Protein AF-0000000081629720 (afdb_homodimer)

pLDDT: mean 79.97, std 26.8, range [23.36, 98.75]

Radius of gyration: 27.92 Å; Cα contacts (8 Å, |Δi|>4): 192; chains: 2; bounding box: 128×68×68 Å

Structure (mmCIF, N/CA/C/O backbone):
data_AF-0000000081629720-model_v1
#
loop_
_entity.id
_entity.type
_entity.pdbx_description
1 polymer 'Protein S100-A12-like'
#
loop_
_atom_site.group_PDB
_atom_site.id
_atom_site.type_symbol
_atom_site.label_atom_id
_atom_site.label_alt_id
_atom_site.label_comp_id
_atom_site.label_asym_id
_atom_site.label_entity_id
_atom_site.label_seq_id
_atom_site.pdbx_PDB_ins_code
_atom_site.Cartn_x
_atom_site.Cartn_y
_atom_site.Cartn_z
_atom_site.occupancy
_atom_site.B_iso_or_equiv
_atom_site.auth_seq_id
_atom_site.auth_comp_id
_atom_site.auth_asym_id
_atom_site.auth_atom_id
_atom_site.pdbx_PDB_model_num
ATOM 1 N N . MET A 1 1 ? 17.828 1.741 14.883 1 50.16 1 MET A N 1
ATOM 2 C CA . MET A 1 1 ? 16.578 2.295 15.406 1 50.16 1 MET A CA 1
ATOM 3 C C . MET A 1 1 ? 15.422 1.327 15.188 1 50.16 1 MET A C 1
ATOM 5 O O . MET A 1 1 ? 15.469 0.478 14.297 1 50.16 1 MET A O 1
ATOM 9 N N . ALA A 1 2 ? 14.586 1.24 16.062 1 76.62 2 ALA A N 1
ATOM 10 C CA . ALA A 1 2 ? 13.547 0.208 16.078 1 76.62 2 ALA A CA 1
ATOM 11 C C . ALA A 1 2 ? 12.508 0.46 14.992 1 76.62 2 ALA A C 1
ATOM 13 O O . ALA A 1 2 ? 12.219 1.611 14.664 1 76.62 2 ALA A O 1
ATOM 14 N N . GLN A 1 3 ? 12.227 -0.434 14.195 1 89.88 3 GLN A N 1
ATOM 15 C CA . GLN A 1 3 ? 11.219 -0.382 13.148 1 89.88 3 GLN A CA 1
ATOM 16 C C . GLN A 1 3 ? 9.875 0.106 13.695 1 89.88 3 GLN A C 1
ATOM 18 O O . GLN A 1 3 ? 9.414 -0.372 14.734 1 89.88 3 GLN A O 1
ATOM 23 N N . THR A 1 4 ? 9.258 1.14 13.172 1 96.81 4 THR A N 1
ATOM 24 C CA . THR A 1 4 ? 7.949 1.648 13.57 1 96.81 4 THR A CA 1
ATOM 25 C C . THR A 1 4 ? 6.848 0.665 13.195 1 96.81 4 THR A C 1
ATOM 27 O O . THR A 1 4 ? 7.078 -0.267 12.414 1 96.81 4 THR A O 1
ATOM 30 N N . GLU A 1 5 ? 5.707 0.889 13.781 1 96.75 5 GLU A N 1
ATOM 31 C CA . GLU A 1 5 ? 4.578 0.031 13.43 1 96.75 5 GLU A CA 1
ATOM 32 C C . GLU A 1 5 ? 4.242 0.133 11.945 1 96.75 5 GLU A C 1
ATOM 34 O O . GLU A 1 5 ? 3.939 -0.874 11.305 1 96.75 5 GLU A O 1
ATOM 39 N N . MET A 1 6 ? 4.281 1.288 11.352 1 97.88 6 MET A N 1
ATOM 40 C CA . MET A 1 6 ? 3.998 1.49 9.938 1 97.88 6 MET A CA 1
ATOM 41 C C . MET A 1 6 ? 5.004 0.745 9.062 1 97.88 6 MET A C 1
ATOM 43 O O . MET A 1 6 ? 4.629 0.105 8.078 1 97.88 6 MET A O 1
ATOM 47 N N . GLU A 1 7 ? 6.227 0.815 9.414 1 97.25 7 GLU A N 1
ATOM 48 C CA . GLU A 1 7 ? 7.254 0.088 8.672 1 97.25 7 GLU A CA 1
ATOM 49 C C . GLU A 1 7 ? 7.02 -1.419 8.742 1 97.25 7 GLU A C 1
ATOM 51 O O . GLU A 1 7 ? 7.262 -2.135 7.77 1 97.25 7 GLU A O 1
ATOM 56 N N . LYS A 1 8 ? 6.52 -1.87 9.875 1 96.94 8 LYS A N 1
ATOM 57 C CA . LYS A 1 8 ? 6.176 -3.283 10 1 96.94 8 LYS A CA 1
ATOM 58 C C . LYS A 1 8 ? 4.996 -3.645 9.102 1 96.94 8 LYS A C 1
ATOM 60 O O . LYS A 1 8 ? 4.949 -4.742 8.547 1 96.94 8 LYS A O 1
ATOM 65 N N . HIS A 1 9 ? 4.027 -2.742 9.047 1 97.75 9 HIS A N 1
ATOM 66 C CA . HIS A 1 9 ? 2.908 -2.971 8.133 1 97.75 9 HIS A CA 1
ATOM 67 C C . HIS A 1 9 ? 3.387 -3.098 6.691 1 97.75 9 HIS A C 1
ATOM 69 O O . HIS A 1 9 ? 2.959 -3.998 5.969 1 97.75 9 HIS A O 1
ATOM 75 N N . CYS A 1 10 ? 4.301 -2.215 6.254 1 97.88 10 CYS A N 1
ATOM 76 C CA . CYS A 1 10 ? 4.836 -2.25 4.895 1 97.88 10 CYS A CA 1
ATOM 77 C C . CYS A 1 10 ? 5.617 -3.533 4.648 1 97.88 10 CYS A C 1
ATOM 79 O O . CYS A 1 10 ? 5.48 -4.156 3.598 1 97.88 10 CYS A O 1
ATOM 81 N N . GLU A 1 11 ? 6.371 -3.928 5.656 1 96.19 11 GLU A N 1
ATOM 82 C CA . GLU A 1 11 ? 7.109 -5.184 5.543 1 96.19 11 GLU A CA 1
ATOM 83 C C . GLU A 1 11 ? 6.16 -6.371 5.426 1 96.19 11 GLU A C 1
ATOM 85 O O . GLU A 1 11 ? 6.43 -7.316 4.68 1 96.19 11 GLU A O 1
ATOM 90 N N . GLY A 1 12 ? 5.102 -6.375 6.199 1 97.25 12 GLY A N 1
ATOM 91 C CA . GLY A 1 12 ? 4.102 -7.43 6.121 1 97.25 12 GLY A CA 1
ATOM 92 C C . GLY A 1 12 ? 3.498 -7.582 4.738 1 97.25 12 GLY A C 1
ATOM 93 O O . GLY A 1 12 ? 3.25 -8.703 4.285 1 97.25 12 GLY A O 1
ATOM 94 N N . ILE A 1 13 ? 3.252 -6.5 4.047 1 98.44 13 ILE A N 1
ATOM 95 C CA . ILE A 1 13 ? 2.699 -6.52 2.697 1 98.44 13 ILE A CA 1
ATOM 96 C C . ILE A 1 13 ? 3.711 -7.137 1.734 1 98.44 13 ILE A C 1
ATOM 98 O O . ILE A 1 13 ? 3.355 -7.98 0.906 1 98.44 13 ILE A O 1
ATOM 102 N N . ILE A 1 14 ? 5.02 -6.746 1.824 1 97.62 14 ILE A N 1
ATOM 103 C CA . ILE A 1 14 ? 6.082 -7.281 0.98 1 97.62 14 ILE A CA 1
ATOM 104 C C . ILE A 1 14 ? 6.215 -8.781 1.211 1 97.62 14 ILE A C 1
ATOM 106 O O . ILE A 1 14 ? 6.305 -9.562 0.255 1 97.62 14 ILE A O 1
ATOM 110 N N . ASN A 1 15 ? 6.16 -9.203 2.486 1 95.38 15 ASN A N 1
ATOM 111 C CA . ASN A 1 15 ? 6.234 -10.625 2.824 1 95.38 15 ASN A CA 1
ATOM 112 C C . ASN A 1 15 ? 5.043 -11.398 2.262 1 95.38 15 ASN A C 1
ATOM 114 O O . ASN A 1 15 ? 5.188 -12.539 1.833 1 95.38 15 ASN A O 1
ATOM 118 N N . GLY A 1 16 ? 3.865 -10.789 2.326 1 96.75 16 GLY A N 1
ATOM 119 C CA . GLY A 1 16 ? 2.688 -11.406 1.744 1 96.75 16 GLY A CA 1
ATOM 120 C C . GLY A 1 16 ? 2.826 -11.68 0.258 1 96.75 16 GLY A C 1
ATOM 121 O O . GLY A 1 16 ? 2.406 -12.727 -0.231 1 96.75 16 GLY A O 1
ATOM 122 N N . PHE A 1 17 ? 3.428 -10.688 -0.442 1 96.81 17 PHE A N 1
ATOM 123 C CA . PHE A 1 17 ? 3.711 -10.852 -1.863 1 96.81 17 PHE A CA 1
ATOM 124 C C . PHE A 1 17 ? 4.68 -12.008 -2.09 1 96.81 17 PHE A C 1
ATOM 126 O O . PHE A 1 17 ? 4.461 -12.844 -2.967 1 96.81 17 PHE A O 1
ATOM 133 N N . HIS A 1 18 ? 5.762 -12.109 -1.309 1 94.5 18 HIS A N 1
ATOM 134 C CA . HIS A 1 18 ? 6.824 -13.094 -1.477 1 94.5 18 HIS A CA 1
ATOM 135 C C . HIS A 1 18 ? 6.332 -14.5 -1.164 1 94.5 18 HIS A C 1
ATOM 137 O O . HIS A 1 18 ? 6.824 -15.477 -1.738 1 94.5 18 HIS A O 1
ATOM 143 N N . LYS A 1 19 ? 5.348 -14.609 -0.294 1 94.56 19 LYS A N 1
ATOM 144 C CA . LYS A 1 19 ? 4.777 -15.906 0.053 1 94.56 19 LYS A CA 1
ATOM 145 C C . LYS A 1 19 ? 4.258 -16.625 -1.188 1 94.56 19 LYS A C 1
ATOM 147 O O . LYS A 1 19 ? 4.293 -17.859 -1.255 1 94.56 19 LYS A O 1
ATOM 152 N N . PHE A 1 20 ? 3.826 -15.844 -2.178 1 94.62 20 PHE A N 1
ATOM 153 C CA . PHE A 1 20 ? 3.182 -16.453 -3.334 1 94.62 20 PHE A CA 1
ATOM 154 C C . PHE A 1 20 ? 4.016 -16.25 -4.594 1 94.62 20 PHE A C 1
ATOM 156 O O . PHE A 1 20 ? 3.814 -16.922 -5.598 1 94.62 20 PHE A O 1
ATOM 163 N N . SER A 1 21 ? 4.98 -15.352 -4.551 1 92.94 21 SER A N 1
ATOM 164 C CA . SER A 1 21 ? 5.684 -14.953 -5.77 1 92.94 21 SER A CA 1
ATOM 165 C C . SER A 1 21 ? 7.023 -15.672 -5.891 1 92.94 21 SER A C 1
ATOM 167 O O . SER A 1 21 ? 7.68 -15.594 -6.934 1 92.94 21 SER A O 1
ATOM 169 N N . ILE A 1 22 ? 7.617 -16.172 -4.863 1 79.62 22 ILE A N 1
ATOM 170 C CA . ILE A 1 22 ? 8.93 -16.797 -4.902 1 79.62 22 ILE A CA 1
ATOM 171 C C . ILE A 1 22 ? 8.789 -18.281 -5.238 1 79.62 22 ILE A C 1
ATOM 173 O O . ILE A 1 22 ? 8.703 -19.125 -4.336 1 79.62 22 ILE A O 1
ATOM 177 N N . ARG A 1 23 ? 8.227 -18.469 -6.316 1 69.06 23 ARG A N 1
ATOM 178 C CA . ARG A 1 23 ? 8.211 -19.859 -6.77 1 69.06 23 ARG A CA 1
ATOM 179 C C . ARG A 1 23 ? 9.297 -20.109 -7.809 1 69.06 23 ARG A C 1
ATOM 181 O O . ARG A 1 23 ? 9.867 -19.172 -8.359 1 69.06 23 ARG A O 1
ATOM 188 N N . VAL A 1 24 ? 9.742 -21.203 -7.918 1 61.03 24 VAL A N 1
ATOM 189 C CA . VAL A 1 24 ? 10.906 -21.75 -8.602 1 61.03 24 VAL A CA 1
ATOM 190 C C . VAL A 1 24 ? 11.031 -21.125 -9.992 1 61.03 24 VAL A C 1
ATOM 192 O O . VAL A 1 24 ? 12.117 -20.719 -10.406 1 61.03 24 VAL A O 1
ATOM 195 N N . ASP A 1 25 ? 10.07 -20.891 -10.719 1 60.78 25 ASP A N 1
ATOM 196 C CA . ASP A 1 25 ? 10.195 -20.562 -12.141 1 60.78 25 ASP A CA 1
ATOM 197 C C . ASP A 1 25 ? 10.164 -19.047 -12.352 1 60.78 25 ASP A C 1
ATOM 199 O O . ASP A 1 25 ? 10.758 -18.547 -13.305 1 60.78 25 ASP A O 1
ATOM 203 N N . HIS A 1 26 ? 9.469 -18.297 -11.602 1 67.88 26 HIS A N 1
ATOM 204 C CA . HIS A 1 26 ? 9.336 -16.859 -11.844 1 67.88 26 HIS A CA 1
ATOM 205 C C . HIS A 1 26 ? 9.359 -16.078 -10.539 1 67.88 26 HIS A C 1
ATOM 207 O O . HIS A 1 26 ? 8.312 -15.656 -10.039 1 67.88 26 HIS A O 1
ATOM 213 N N . HIS A 1 27 ? 10.656 -15.742 -10.281 1 81.44 27 HIS A N 1
ATOM 214 C CA . HIS A 1 27 ? 10.844 -15.109 -8.977 1 81.44 27 HIS A CA 1
ATOM 215 C C . HIS A 1 27 ? 10.352 -13.664 -8.992 1 81.44 27 HIS A C 1
ATOM 217 O O . HIS A 1 27 ? 10.531 -12.953 -9.984 1 81.44 27 HIS A O 1
ATOM 223 N N . ASP A 1 28 ? 9.57 -13.367 -8.188 1 91 28 ASP A N 1
ATOM 224 C CA . ASP A 1 28 ? 9.156 -12 -7.895 1 91 28 ASP A CA 1
ATOM 225 C C . ASP A 1 28 ? 8.031 -11.555 -8.82 1 91 28 ASP A C 1
ATOM 227 O O . ASP A 1 28 ? 7.957 -10.391 -9.211 1 91 28 ASP A O 1
ATOM 231 N N . MET A 1 29 ? 7.238 -12.594 -9.305 1 95 29 MET A N 1
ATOM 232 C CA . MET A 1 29 ? 6.035 -12.336 -10.094 1 95 29 MET A CA 1
ATOM 233 C C . MET A 1 29 ? 4.859 -13.156 -9.578 1 95 29 MET A C 1
ATOM 235 O O . MET A 1 29 ? 5.047 -14.234 -9.023 1 95 29 MET A O 1
ATOM 239 N N . LEU A 1 30 ? 3.643 -12.68 -9.836 1 96.88 30 LEU A N 1
ATOM 240 C CA . LEU A 1 30 ? 2.418 -13.398 -9.508 1 96.88 30 LEU A CA 1
ATOM 241 C C . LEU A 1 30 ? 1.65 -13.781 -10.766 1 96.88 30 LEU A C 1
ATOM 243 O O . LEU A 1 30 ? 1.263 -12.906 -11.547 1 96.88 30 LEU A O 1
ATOM 247 N N . SER A 1 31 ? 1.489 -15.078 -1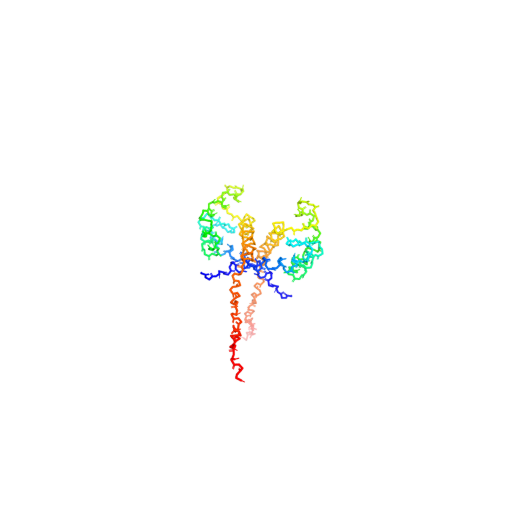0.961 1 95.81 31 SER A N 1
ATOM 248 C CA . SER A 1 31 ? 0.548 -15.523 -11.984 1 95.81 31 SER A CA 1
ATOM 249 C C . SER A 1 31 ? -0.895 -15.297 -11.539 1 95.81 31 SER A C 1
ATOM 251 O O . SER A 1 31 ? -1.146 -14.914 -10.398 1 95.81 31 SER A O 1
ATOM 253 N N . ILE A 1 32 ? -1.793 -15.609 -12.461 1 97.06 32 ILE A N 1
ATOM 254 C CA . ILE A 1 32 ? -3.203 -15.406 -12.156 1 97.06 32 ILE A CA 1
ATOM 255 C C . ILE A 1 32 ? -3.631 -16.344 -11.031 1 97.06 32 ILE A C 1
ATOM 257 O O . ILE A 1 32 ? -4.406 -15.969 -10.156 1 97.06 32 ILE A O 1
ATOM 261 N N . GLY A 1 33 ? -3.139 -17.609 -11.094 1 96.19 33 GLY A N 1
ATOM 262 C CA . GLY A 1 33 ? -3.451 -18.547 -10.023 1 96.19 33 GLY A CA 1
ATOM 263 C C . GLY A 1 33 ? -2.902 -18.125 -8.68 1 96.19 33 GLY A C 1
ATOM 264 O O . GLY A 1 33 ? -3.576 -18.266 -7.652 1 96.19 33 GLY A O 1
ATOM 265 N N . GLU A 1 34 ? -1.753 -17.609 -8.633 1 96.75 34 GLU A N 1
ATOM 266 C CA . GLU A 1 34 ? -1.117 -17.156 -7.398 1 96.75 34 GLU A CA 1
ATOM 267 C C . GLU A 1 34 ? -1.803 -15.906 -6.852 1 96.75 34 GLU A C 1
ATOM 269 O O . GLU A 1 34 ? -1.97 -15.766 -5.637 1 96.75 34 GLU A O 1
ATOM 274 N N . LEU A 1 35 ? -2.158 -15.008 -7.73 1 97.81 35 LEU A N 1
ATOM 275 C CA . LEU A 1 35 ? -2.902 -13.828 -7.305 1 97.81 35 LEU A CA 1
ATOM 276 C C . LEU A 1 35 ? -4.23 -14.227 -6.664 1 97.81 35 LEU A C 1
ATOM 278 O O . LEU A 1 35 ? -4.605 -13.688 -5.621 1 97.81 35 LEU A O 1
ATOM 282 N N . LYS A 1 36 ? -4.895 -15.164 -7.289 1 97.75 36 LYS A N 1
ATOM 283 C CA . LYS A 1 36 ? -6.152 -15.664 -6.734 1 97.75 36 LYS A CA 1
ATOM 284 C C . LYS A 1 36 ? -5.953 -16.219 -5.328 1 97.75 36 LYS A C 1
ATOM 286 O O . LYS A 1 36 ? -6.719 -15.906 -4.414 1 97.75 36 LYS A O 1
ATOM 291 N N . GLN A 1 37 ? -4.977 -17.047 -5.176 1 97.31 37 GLN A N 1
ATOM 292 C CA . GLN A 1 37 ? -4.684 -17.641 -3.871 1 97.31 37 GLN A CA 1
ATOM 293 C C . GLN A 1 37 ? -4.352 -16.547 -2.848 1 97.31 37 GLN A C 1
ATOM 295 O O . GLN A 1 37 ? -4.785 -16.625 -1.696 1 97.31 37 GLN A O 1
ATOM 300 N N . LEU A 1 38 ? -3.551 -15.617 -3.211 1 97.75 38 LEU A N 1
ATOM 301 C CA . LEU A 1 38 ? -3.201 -14.516 -2.326 1 97.75 38 LEU A CA 1
ATOM 302 C C . LEU A 1 38 ? -4.453 -13.773 -1.857 1 97.75 38 LEU A C 1
ATOM 304 O O . LEU A 1 38 ? -4.633 -13.555 -0.659 1 97.75 38 LEU A O 1
ATOM 308 N N . LEU A 1 39 ? -5.328 -13.414 -2.779 1 98.5 39 LEU A N 1
ATOM 309 C CA . LEU A 1 39 ? -6.555 -12.703 -2.432 1 98.5 39 LEU A CA 1
ATOM 310 C C . LEU A 1 39 ? -7.434 -13.555 -1.516 1 98.5 39 LEU A C 1
ATOM 312 O O . LEU A 1 39 ? -7.992 -13.047 -0.542 1 98.5 39 LEU A O 1
ATOM 316 N N . GLU A 1 40 ? -7.492 -14.844 -1.81 1 98 40 GLU A N 1
ATOM 317 C CA . GLU A 1 40 ? -8.336 -15.75 -1.035 1 98 40 GLU A CA 1
ATOM 318 C C . GLU A 1 40 ? -7.805 -15.922 0.386 1 98 40 GLU A C 1
ATOM 320 O O . GLU A 1 40 ? -8.578 -15.961 1.343 1 98 40 GLU A O 1
ATOM 325 N N . GLN A 1 41 ? -6.527 -15.977 0.454 1 98.12 41 GLN A N 1
ATOM 326 C CA . GLN A 1 41 ? -5.938 -16.312 1.745 1 98.12 41 GLN A CA 1
ATOM 327 C C . GLN A 1 41 ? -5.609 -15.055 2.543 1 98.12 41 GLN A C 1
ATOM 329 O O . GLN A 1 41 ? -5.668 -15.062 3.775 1 98.12 41 GLN A O 1
ATOM 334 N N . GLN A 1 42 ? -5.293 -13.977 1.889 1 98.19 42 GLN A N 1
ATOM 335 C CA . GLN A 1 42 ? -4.754 -12.82 2.605 1 98.19 42 GLN A CA 1
ATOM 336 C C . GLN A 1 42 ? -5.738 -11.656 2.584 1 98.19 42 GLN A C 1
ATOM 338 O O . GLN A 1 42 ? -5.723 -10.812 3.479 1 98.19 42 GLN A O 1
ATOM 343 N N . LEU A 1 43 ? -6.543 -11.539 1.589 1 98.25 43 LEU A N 1
ATOM 344 C CA . LEU A 1 43 ? -7.477 -10.422 1.461 1 98.25 43 LEU A CA 1
ATOM 345 C C . LEU A 1 43 ? -8.891 -10.93 1.184 1 98.25 43 LEU A C 1
ATOM 347 O O . LEU A 1 43 ? -9.531 -10.492 0.223 1 98.25 43 LEU A O 1
ATOM 351 N N . PRO A 1 44 ? -9.359 -11.805 2.08 1 97.75 44 PRO A N 1
ATOM 352 C CA . PRO A 1 44 ? -10.648 -12.43 1.802 1 97.75 44 PRO A CA 1
ATOM 353 C C . PRO A 1 44 ? -11.812 -11.43 1.832 1 97.75 44 PRO A C 1
ATOM 355 O O . PRO A 1 44 ? -12.789 -11.594 1.101 1 97.75 44 PRO A O 1
ATOM 358 N N . THR A 1 45 ? -11.852 -10.422 2.641 1 96.06 45 THR A N 1
ATOM 359 C CA . THR A 1 45 ? -12.922 -9.43 2.711 1 96.06 45 THR A CA 1
ATOM 360 C C . THR A 1 45 ? -13.062 -8.688 1.385 1 96.06 45 THR A C 1
ATOM 362 O O . THR A 1 45 ? -14.172 -8.492 0.896 1 96.06 45 THR A O 1
ATOM 365 N N . TYR A 1 46 ? -11.945 -8.305 0.873 1 97 46 TYR A N 1
ATOM 366 C CA . TYR A 1 46 ? -11.961 -7.633 -0.424 1 97 46 TYR A CA 1
ATOM 367 C C . TYR A 1 46 ? -12.516 -8.555 -1.504 1 97 46 TYR A C 1
ATOM 369 O O . TYR A 1 46 ? -13.297 -8.117 -2.354 1 97 46 TYR A O 1
ATOM 377 N N . LEU A 1 47 ? -12.039 -9.812 -1.501 1 97.31 47 LEU A N 1
ATOM 378 C CA . LEU A 1 47 ? -12.453 -10.781 -2.508 1 97.31 47 LEU A CA 1
ATOM 379 C C . LEU A 1 47 ? -13.945 -11.062 -2.404 1 97.31 47 LEU A C 1
ATOM 381 O O . LEU A 1 47 ? -14.625 -11.234 -3.42 1 97.31 47 LEU A O 1
ATOM 385 N N . LYS A 1 48 ? -14.43 -11.148 -1.233 1 96.25 48 LYS A N 1
ATOM 386 C CA . LYS A 1 48 ? -15.852 -11.398 -1.009 1 96.25 48 LYS A CA 1
ATOM 387 C C . LYS A 1 48 ? -16.703 -10.312 -1.646 1 96.25 48 LYS A C 1
ATOM 389 O O . LYS A 1 48 ? -17.797 -10.586 -2.16 1 96.25 48 LYS A O 1
ATOM 394 N N . LYS A 1 49 ? -16.234 -9.117 -1.602 1 95.81 49 LYS A N 1
ATOM 395 C CA . LYS A 1 49 ? -16.969 -7.969 -2.137 1 95.81 49 LYS A CA 1
ATOM 396 C C . LYS A 1 49 ? -16.688 -7.785 -3.625 1 95.81 49 LYS A C 1
ATOM 398 O O . LYS A 1 49 ? -17.422 -7.074 -4.316 1 95.81 49 LYS A O 1
ATOM 403 N N . ASN A 1 50 ? -15.617 -8.414 -4.094 1 96.38 50 ASN A N 1
ATOM 404 C CA . ASN A 1 50 ? -15.164 -8.352 -5.48 1 96.38 50 ASN A CA 1
ATOM 405 C C . ASN A 1 50 ? -14.812 -9.734 -6.023 1 96.38 50 ASN A C 1
ATOM 407 O O . ASN A 1 50 ? -13.633 -10.039 -6.219 1 96.38 50 ASN A O 1
ATOM 411 N N . LYS A 1 51 ? -15.734 -10.555 -6.336 1 96.12 51 LYS A N 1
ATOM 412 C CA . LYS A 1 51 ? -15.586 -11.984 -6.621 1 96.12 51 LYS A CA 1
ATOM 413 C C . LYS A 1 51 ? -14.664 -12.211 -7.816 1 96.12 51 LYS A C 1
ATOM 415 O O . LYS A 1 51 ? -13.914 -13.195 -7.848 1 96.12 51 LYS A O 1
ATOM 420 N N . ASP A 1 52 ? -14.703 -11.305 -8.789 1 96.69 52 ASP A N 1
ATOM 421 C CA . ASP A 1 52 ? -13.867 -11.445 -9.977 1 96.69 52 ASP A CA 1
ATOM 422 C C . ASP A 1 52 ? -12.609 -10.586 -9.867 1 96.69 52 ASP A C 1
ATOM 424 O O . ASP A 1 52 ? -11.992 -10.258 -10.883 1 96.69 52 ASP A O 1
ATOM 428 N N . ALA A 1 53 ? -12.234 -10.344 -8.656 1 97.81 53 ALA A N 1
ATOM 429 C CA . ALA A 1 53 ? -11.156 -9.391 -8.406 1 97.81 53 ALA A CA 1
ATOM 430 C C . ALA A 1 53 ? -9.867 -9.836 -9.086 1 97.81 53 ALA A C 1
ATOM 432 O O . ALA A 1 53 ? -9.164 -9.016 -9.688 1 97.81 53 ALA A O 1
ATOM 433 N N . ALA A 1 54 ? -9.438 -11.117 -9 1 98.5 54 ALA A N 1
ATOM 434 C CA . ALA A 1 54 ? -8.164 -11.578 -9.539 1 98.5 54 ALA A CA 1
ATOM 435 C C . ALA A 1 54 ? -8.078 -11.32 -11.047 1 98.5 54 ALA A C 1
ATOM 437 O O . ALA A 1 54 ? -7.078 -10.805 -11.539 1 98.5 54 ALA A O 1
ATOM 438 N N . LYS A 1 55 ? -9.094 -11.695 -11.789 1 97.88 55 LYS A N 1
ATOM 439 C CA . LYS A 1 55 ? -9.133 -11.5 -13.234 1 97.88 55 LYS A CA 1
ATOM 440 C C . LYS A 1 55 ? -9.125 -10.016 -13.586 1 97.88 55 LYS A C 1
ATOM 442 O O . LYS A 1 55 ? -8.406 -9.586 -14.484 1 97.88 55 LYS A O 1
ATOM 447 N N . VAL A 1 56 ? -9.914 -9.258 -12.922 1 98.31 56 VAL A N 1
ATOM 448 C CA . VAL A 1 56 ? -10.031 -7.824 -13.164 1 98.31 56 VAL A CA 1
ATOM 449 C C . VAL A 1 56 ? -8.688 -7.141 -12.906 1 98.31 56 VAL A C 1
ATOM 451 O O . VAL A 1 56 ? -8.219 -6.344 -13.719 1 98.31 56 VAL A O 1
ATOM 454 N N . LEU A 1 57 ? -8.109 -7.461 -11.758 1 98.56 57 LEU A N 1
ATOM 455 C CA . LEU A 1 57 ? -6.828 -6.875 -11.383 1 98.56 57 LEU A CA 1
ATOM 456 C C . LEU A 1 57 ? -5.734 -7.266 -12.367 1 98.56 57 LEU A C 1
ATOM 458 O O . LEU A 1 57 ? -4.93 -6.426 -12.773 1 98.56 57 LEU A O 1
ATOM 462 N N . MET A 1 58 ? -5.707 -8.562 -12.719 1 98.06 58 MET A N 1
ATOM 463 C CA . MET A 1 58 ? -4.73 -9.031 -13.695 1 98.06 58 MET A CA 1
ATOM 464 C C . MET A 1 58 ? -4.875 -8.266 -15.016 1 98.06 58 MET A C 1
ATOM 466 O O . MET A 1 58 ? -3.883 -7.797 -15.57 1 98.06 58 MET A O 1
ATOM 470 N N . ASP A 1 59 ? -6.07 -8.141 -15.492 1 97.94 59 ASP A N 1
ATOM 471 C CA . ASP A 1 59 ? -6.344 -7.473 -16.766 1 97.94 59 ASP A CA 1
ATOM 472 C C . ASP A 1 59 ? -5.949 -6 -16.703 1 97.94 59 ASP A C 1
ATOM 474 O O . ASP A 1 59 ? -5.414 -5.453 -17.672 1 97.94 59 ASP A O 1
ATOM 478 N N . GLU A 1 60 ? -6.148 -5.344 -15.578 1 98 60 GLU A N 1
ATOM 479 C CA . GLU A 1 60 ? -5.934 -3.904 -15.445 1 98 60 GLU A CA 1
ATOM 480 C C . GLU A 1 60 ? -4.473 -3.59 -15.141 1 98 60 GLU A C 1
ATOM 482 O O . GLU A 1 60 ? -3.955 -2.555 -15.562 1 98 60 GLU A O 1
ATOM 487 N N . LEU A 1 61 ? -3.803 -4.496 -14.406 1 98 61 LEU A N 1
ATOM 488 C CA . LEU A 1 61 ? -2.525 -4.113 -13.82 1 98 61 LEU A CA 1
ATOM 489 C C . LEU A 1 61 ? -1.364 -4.754 -14.57 1 98 61 LEU A C 1
ATOM 491 O O . LEU A 1 61 ? -0.218 -4.32 -14.438 1 98 61 LEU A O 1
ATOM 495 N N . ASP A 1 62 ? -1.652 -5.812 -15.312 1 97.88 62 ASP A N 1
ATOM 496 C CA . ASP A 1 62 ? -0.612 -6.41 -16.141 1 97.88 62 ASP A CA 1
ATOM 497 C C . ASP A 1 62 ? -0.265 -5.504 -17.328 1 97.88 62 ASP A C 1
ATOM 499 O O . ASP A 1 62 ? -0.611 -5.809 -18.469 1 97.88 62 ASP A O 1
ATOM 503 N N . LYS A 1 63 ? 0.511 -4.559 -17.094 1 96.75 63 LYS A N 1
ATOM 504 C CA . LYS A 1 63 ? 0.798 -3.521 -18.078 1 96.75 63 LYS A CA 1
ATOM 505 C C . LYS A 1 63 ? 1.695 -4.055 -19.188 1 96.75 63 LYS A C 1
ATOM 507 O O . LYS A 1 63 ? 1.587 -3.623 -20.344 1 96.75 63 LYS A O 1
ATOM 512 N N . ASP A 1 64 ? 2.678 -4.965 -18.906 1 95.38 64 ASP A N 1
ATOM 513 C CA . ASP A 1 64 ? 3.58 -5.477 -19.938 1 95.38 64 ASP A CA 1
ATOM 514 C C . ASP A 1 64 ? 2.998 -6.715 -20.609 1 95.38 64 ASP A C 1
ATOM 516 O O . ASP A 1 64 ? 3.658 -7.344 -21.438 1 95.38 64 ASP A O 1
ATOM 520 N N . LYS A 1 65 ? 1.788 -7.121 -20.234 1 95.56 65 LYS A N 1
ATOM 521 C CA . LYS A 1 65 ? 0.969 -8.141 -20.891 1 95.56 65 LYS A CA 1
ATOM 522 C C . LYS A 1 65 ? 1.672 -9.492 -20.891 1 95.56 65 LYS A C 1
ATOM 524 O O . LYS A 1 65 ? 1.631 -10.219 -21.891 1 95.56 65 LYS A O 1
ATOM 529 N N . ASN A 1 66 ? 2.428 -9.797 -19.828 1 95.19 66 ASN A N 1
ATOM 530 C CA . ASN A 1 66 ? 3.1 -11.086 -19.719 1 95.19 66 ASN A CA 1
ATOM 531 C C . ASN A 1 66 ? 2.328 -12.047 -18.812 1 95.19 66 ASN A C 1
ATOM 533 O O . ASN A 1 66 ? 2.857 -13.078 -18.391 1 95.19 66 ASN A O 1
ATOM 537 N N . LYS A 1 67 ? 1.108 -11.688 -18.422 1 95.44 67 LYS A N 1
ATOM 538 C CA . LYS A 1 67 ? 0.158 -12.5 -17.656 1 95.44 67 LYS A CA 1
ATOM 539 C C . LYS A 1 67 ? 0.658 -12.758 -16.25 1 95.44 67 LYS A C 1
ATOM 541 O O . LYS A 1 67 ? 0.237 -13.719 -15.594 1 95.44 67 LYS A O 1
ATOM 546 N N . GLN A 1 68 ? 1.541 -11.977 -15.805 1 95.81 68 GLN A N 1
ATOM 547 C CA . GLN A 1 68 ? 2.049 -11.992 -14.438 1 95.81 68 GLN A CA 1
ATOM 548 C C . GLN A 1 68 ? 2.143 -10.586 -13.859 1 95.81 68 GLN A C 1
ATOM 550 O O . GLN A 1 68 ? 2.199 -9.602 -14.609 1 95.81 68 GLN A O 1
ATOM 555 N N . LEU A 1 69 ? 2.127 -10.5 -12.547 1 97.62 69 LEU A N 1
ATOM 556 C CA . LEU A 1 69 ? 2.328 -9.219 -11.875 1 97.62 69 LEU A CA 1
ATOM 557 C C . LEU A 1 69 ? 3.672 -9.188 -11.156 1 97.62 69 LEU A C 1
ATOM 559 O O . LEU A 1 69 ? 3.936 -10.031 -10.289 1 97.62 69 LEU A O 1
ATOM 563 N N . ASP A 1 70 ? 4.598 -8.25 -11.625 1 96.06 70 ASP A N 1
ATOM 564 C CA . ASP A 1 70 ? 5.754 -7.977 -10.773 1 96.06 70 ASP A CA 1
ATOM 565 C C . ASP A 1 70 ? 5.359 -7.129 -9.57 1 96.06 70 ASP A C 1
ATOM 567 O O . ASP A 1 70 ? 4.18 -6.828 -9.375 1 96.06 70 ASP A O 1
ATOM 571 N N . PHE A 1 71 ? 6.262 -6.766 -8.703 1 96.88 71 PHE A N 1
ATOM 572 C CA . PHE A 1 71 ? 5.918 -6.09 -7.457 1 96.88 71 PHE A CA 1
ATOM 573 C C . PHE A 1 71 ? 5.328 -4.711 -7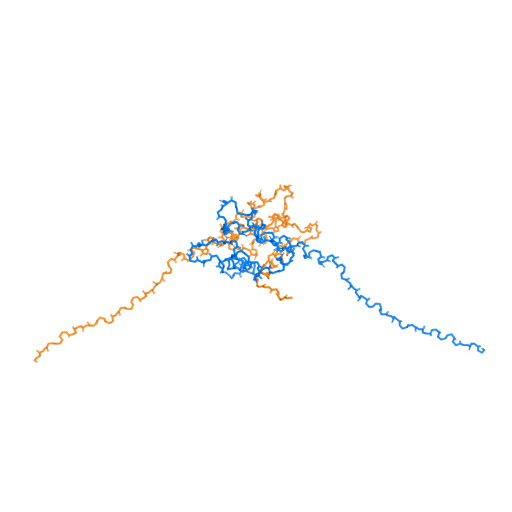.734 1 96.88 71 PHE A C 1
ATOM 575 O O . PHE A 1 71 ? 4.379 -4.293 -7.07 1 96.88 71 PHE A O 1
ATOM 582 N N . ALA A 1 72 ? 5.941 -4.016 -8.672 1 96.88 72 ALA A N 1
ATOM 583 C CA . ALA A 1 72 ? 5.438 -2.684 -8.992 1 96.88 72 ALA A CA 1
ATOM 584 C C . ALA A 1 72 ? 3.986 -2.742 -9.461 1 96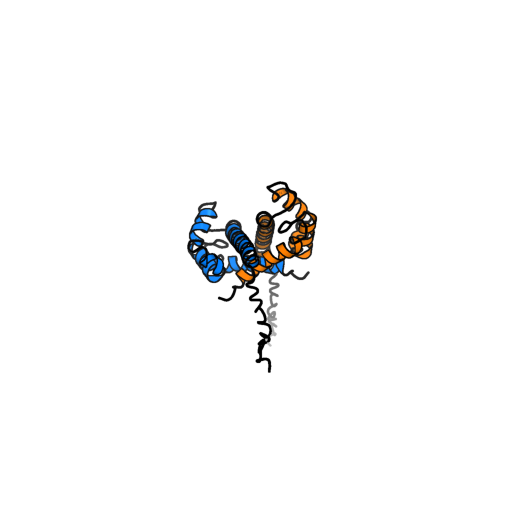.88 72 ALA A C 1
ATOM 586 O O . ALA A 1 72 ? 3.164 -1.916 -9.055 1 96.88 72 ALA A O 1
ATOM 587 N N . GLU A 1 73 ? 3.637 -3.713 -10.281 1 98.31 73 GLU A N 1
ATOM 588 C CA . GLU A 1 73 ? 2.256 -3.9 -10.711 1 98.31 73 GLU A CA 1
ATOM 589 C C . GLU A 1 73 ? 1.37 -4.355 -9.562 1 98.31 73 GLU A C 1
ATOM 591 O O . GLU A 1 73 ? 0.224 -3.918 -9.438 1 98.31 73 GLU A O 1
ATOM 596 N N . PHE A 1 74 ? 1.926 -5.234 -8.742 1 98.25 74 PHE A N 1
ATOM 597 C CA . PHE A 1 74 ? 1.207 -5.719 -7.57 1 98.25 74 PHE A CA 1
ATOM 598 C C . PHE A 1 74 ? 0.829 -4.562 -6.652 1 98.25 74 PHE A C 1
ATOM 600 O O . PHE A 1 74 ? -0.203 -4.609 -5.977 1 98.25 74 PHE A O 1
ATOM 607 N N . MET A 1 75 ? 1.576 -3.477 -6.637 1 98.56 75 MET A N 1
ATOM 608 C CA . MET A 1 75 ? 1.239 -2.326 -5.805 1 98.56 75 MET A CA 1
ATOM 609 C C . MET A 1 75 ? -0.105 -1.733 -6.211 1 98.56 75 MET A C 1
ATOM 611 O O . MET A 1 75 ? -0.813 -1.161 -5.383 1 98.56 75 MET A O 1
ATOM 615 N N . GLY A 1 76 ? -0.493 -1.946 -7.473 1 98.44 76 GLY A N 1
ATOM 616 C CA . GLY A 1 76 ? -1.833 -1.552 -7.875 1 98.44 76 GLY A CA 1
ATOM 617 C C . GLY A 1 76 ? -2.926 -2.301 -7.137 1 98.44 76 GLY A C 1
ATOM 618 O O . GLY A 1 76 ? -3.973 -1.73 -6.824 1 98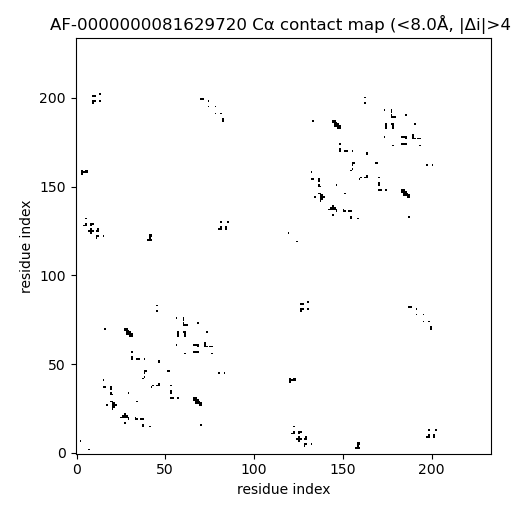.44 76 GLY A O 1
ATOM 619 N N . VAL A 1 77 ? -2.697 -3.6 -6.836 1 98.56 77 VAL A N 1
ATOM 620 C CA . VAL A 1 77 ? -3.641 -4.402 -6.062 1 98.56 77 VAL A CA 1
ATOM 621 C C . VAL A 1 77 ? -3.785 -3.824 -4.656 1 98.56 77 VAL A C 1
ATOM 623 O O . VAL A 1 77 ? -4.895 -3.529 -4.211 1 98.56 77 VAL A O 1
ATOM 626 N N . ILE A 1 78 ? -2.629 -3.574 -4.016 1 98.75 78 ILE A N 1
ATOM 627 C CA . ILE A 1 78 ? -2.602 -3.09 -2.639 1 98.75 78 ILE A CA 1
ATOM 628 C C . ILE A 1 78 ? -3.281 -1.725 -2.561 1 98.75 78 ILE A C 1
ATOM 630 O O . ILE A 1 78 ? -4.07 -1.468 -1.647 1 98.75 78 ILE A O 1
ATOM 634 N N . THR A 1 79 ? -3.031 -0.861 -3.564 1 98.31 79 THR A N 1
ATOM 635 C CA . THR A 1 79 ? -3.635 0.467 -3.605 1 98.31 79 THR A CA 1
ATOM 636 C C . THR A 1 79 ? -5.152 0.369 -3.719 1 98.31 79 THR A C 1
ATOM 638 O O . THR A 1 79 ? -5.879 1.066 -3.008 1 98.31 79 THR A O 1
ATOM 641 N N . ARG A 1 80 ? -5.645 -0.497 -4.504 1 97.44 80 ARG A N 1
ATOM 642 C CA . ARG A 1 80 ? -7.086 -0.667 -4.684 1 97.44 80 ARG A CA 1
ATOM 643 C C . ARG A 1 80 ? -7.734 -1.192 -3.406 1 97.44 80 ARG A C 1
ATOM 645 O O . ARG A 1 80 ? -8.797 -0.709 -3 1 97.44 80 ARG A O 1
ATOM 652 N N . VAL A 1 81 ? -7.09 -2.139 -2.768 1 97.75 81 VAL A N 1
ATOM 653 C CA . VAL A 1 81 ? -7.609 -2.713 -1.53 1 97.75 81 VAL A CA 1
ATOM 654 C C . VAL A 1 81 ? -7.637 -1.647 -0.437 1 97.75 81 VAL A C 1
ATOM 656 O O . VAL A 1 81 ? -8.609 -1.551 0.319 1 97.75 81 VAL A O 1
ATOM 659 N N . LEU A 1 82 ? -6.555 -0.807 -0.319 1 98.12 82 LEU A N 1
ATOM 660 C CA . LEU A 1 82 ? -6.477 0.232 0.702 1 98.12 82 LEU A CA 1
ATOM 661 C C . LEU A 1 82 ? -7.547 1.295 0.48 1 98.12 82 LEU A C 1
ATOM 663 O O . LEU A 1 82 ? -8.195 1.737 1.431 1 98.12 82 LEU A O 1
ATOM 667 N N . ILE A 1 83 ? -7.742 1.713 -0.774 1 97.38 83 ILE A N 1
ATOM 668 C CA . ILE A 1 83 ? -8.773 2.697 -1.092 1 97.38 83 ILE A CA 1
ATOM 669 C C . ILE A 1 83 ? -10.148 2.123 -0.776 1 97.38 83 ILE A C 1
ATOM 671 O O . ILE A 1 83 ? -10.984 2.791 -0.157 1 97.38 83 ILE A O 1
ATOM 675 N N . PHE A 1 84 ? -10.406 0.896 -1.159 1 94.31 84 PHE A N 1
ATOM 676 C CA . PHE A 1 84 ? -11.648 0.2 -0.839 1 94.31 84 PHE A CA 1
ATOM 677 C C . PHE A 1 84 ? -11.859 0.144 0.668 1 94.31 84 PHE A C 1
ATOM 679 O O . PHE A 1 84 ? -12.938 0.479 1.158 1 94.31 84 PHE A O 1
ATOM 686 N N . SER A 1 85 ? -10.836 -0.282 1.428 1 94.69 85 SER A N 1
ATOM 687 C CA . SER A 1 85 ? -10.938 -0.401 2.879 1 94.69 85 SER A CA 1
ATOM 688 C C . SER A 1 85 ? -11.117 0.963 3.533 1 94.69 85 SER A C 1
ATOM 690 O O . SER A 1 85 ? -11.867 1.095 4.508 1 94.69 85 SER A O 1
ATOM 692 N N . HIS A 1 86 ? -10.414 1.931 3.033 1 94.81 86 HIS A N 1
ATOM 693 C CA . HIS A 1 86 ? -10.555 3.293 3.535 1 94.81 86 HIS A CA 1
ATOM 694 C C . HIS A 1 86 ? -11.984 3.799 3.369 1 94.81 86 HIS A C 1
ATOM 696 O O . HIS A 1 86 ? -12.539 4.41 4.285 1 94.81 86 HIS A O 1
ATOM 702 N N . ASP A 1 87 ? -12.617 3.566 2.256 1 91.56 87 ASP A N 1
ATOM 703 C CA . ASP A 1 87 ? -13.984 3.996 1.973 1 91.56 87 ASP A CA 1
ATOM 704 C C . ASP A 1 87 ? -14.984 3.281 2.877 1 91.56 87 ASP A C 1
ATOM 706 O O . ASP A 1 87 ? -16 3.857 3.264 1 91.56 87 ASP A O 1
ATOM 710 N N . ASN A 1 88 ? -14.656 2.127 3.236 1 85.06 88 ASN A N 1
ATOM 711 C CA . ASN A 1 88 ? -15.586 1.331 4.031 1 85.06 88 ASN A CA 1
ATOM 712 C C . ASN A 1 88 ? -15.492 1.675 5.516 1 85.06 88 ASN A C 1
ATOM 714 O O . ASN A 1 88 ? -16.438 1.462 6.266 1 85.06 88 ASN A O 1
ATOM 718 N N . ILE A 1 89 ? -14.391 2.062 5.926 1 81 89 ILE A N 1
ATOM 719 C CA . ILE A 1 89 ? -14.258 2.523 7.305 1 81 89 ILE A CA 1
ATOM 720 C C . ILE A 1 89 ? -15.062 3.805 7.5 1 81 89 ILE A C 1
ATOM 722 O O . ILE A 1 89 ? -15.656 4.02 8.562 1 81 89 ILE A O 1
ATOM 726 N N . HIS A 1 90 ? -15.117 4.586 6.543 1 70.56 90 HIS A N 1
ATOM 727 C CA . HIS A 1 90 ? -15.906 5.809 6.602 1 70.56 90 HIS A CA 1
ATOM 728 C C . HIS A 1 90 ? -17.406 5.508 6.5 1 70.56 90 HIS A C 1
ATOM 730 O O . HIS A 1 90 ? -18.219 6.223 7.082 1 70.56 90 HIS A O 1
ATOM 736 N N . LYS A 1 91 ? -17.703 4.59 5.836 1 67.38 91 LYS A N 1
ATOM 737 C CA . LYS A 1 91 ? -19.094 4.172 5.773 1 67.38 91 LYS A CA 1
ATOM 738 C C . LYS A 1 91 ? -19.547 3.533 7.09 1 67.38 91 LYS A C 1
ATOM 740 O O . LYS A 1 91 ? -20.656 3.762 7.555 1 67.38 91 LYS A O 1
ATOM 745 N N . LYS A 1 92 ? -18.688 2.783 7.602 1 56.62 92 LYS A N 1
ATOM 746 C CA . LYS A 1 92 ? -19.031 2.184 8.891 1 56.62 92 LYS A CA 1
ATOM 747 C C . LYS A 1 92 ? -19.219 3.254 9.961 1 56.62 92 LYS A C 1
ATOM 749 O O . LYS A 1 92 ? -20 3.062 10.898 1 56.62 92 LYS A O 1
ATOM 754 N N . GLU A 1 93 ? -18.406 4.281 9.789 1 50.06 93 GLU A N 1
ATOM 755 C CA . GLU A 1 93 ? -18.531 5.371 10.75 1 50.06 93 GLU A CA 1
ATOM 756 C C . GLU A 1 93 ? -19.812 6.164 10.523 1 50.06 93 GLU A C 1
ATOM 758 O O . GLU A 1 93 ? -20.375 6.746 11.461 1 50.06 93 GLU A O 1
ATOM 763 N N . LYS A 1 94 ? -20.234 6.277 9.289 1 50.72 94 LYS A N 1
ATOM 764 C CA . LYS A 1 94 ? -21.484 6.992 9.047 1 50.72 94 LYS A CA 1
ATOM 765 C C . LYS A 1 94 ? -22.688 6.141 9.43 1 50.72 94 LYS A C 1
ATOM 767 O O . LYS A 1 94 ? -23.828 6.598 9.336 1 50.72 94 LYS A O 1
ATOM 772 N N . GLU A 1 95 ? -22.422 4.906 9.438 1 44.88 95 GLU A N 1
ATOM 773 C CA . GLU A 1 95 ? -23.594 4.16 9.883 1 44.88 95 GLU A CA 1
ATOM 774 C C . GLU A 1 95 ? -24.016 4.578 11.289 1 44.88 95 GLU A C 1
ATOM 776 O O . GLU A 1 95 ? -23.188 4.633 12.203 1 44.88 95 GLU A O 1
ATOM 781 N N . PRO A 1 96 ? -24.891 5.484 11.352 1 39.53 96 PRO A N 1
ATOM 782 C CA . PRO A 1 96 ? -25.469 5.867 12.641 1 39.53 96 PRO A CA 1
ATOM 783 C C . PRO A 1 96 ? -25.438 4.73 13.664 1 39.53 96 PRO A C 1
ATOM 785 O O . PRO A 1 96 ? -25.781 3.59 13.328 1 39.53 96 PRO A O 1
ATOM 788 N N . GLY A 1 97 ? -24.422 4.621 14.445 1 37.72 97 GLY A N 1
ATOM 789 C CA . GLY A 1 97 ? -24.641 3.785 15.609 1 37.72 97 GLY A CA 1
ATOM 790 C C . GLY A 1 97 ? -26.094 3.68 16 1 37.72 97 GLY A C 1
ATOM 791 O O . GLY A 1 97 ? -26.797 4.691 16.109 1 37.72 97 GLY A O 1
ATOM 792 N N . THR A 1 98 ? -26.766 2.76 15.555 1 38 98 THR A N 1
ATOM 793 C CA . THR A 1 98 ? -27.953 2.441 16.328 1 38 98 THR A CA 1
ATOM 794 C C . THR A 1 98 ? -27.703 2.646 17.828 1 38 98 THR A C 1
ATOM 796 O O . THR A 1 98 ? -26.891 1.946 18.422 1 38 98 THR A O 1
ATOM 799 N N . VAL A 1 99 ? -27.266 3.871 18.188 1 35.91 99 VAL A N 1
ATOM 800 C CA . VAL A 1 99 ? -27.531 4.191 19.578 1 35.91 99 VAL A CA 1
ATOM 801 C C . VAL A 1 99 ? -28.875 3.588 20 1 35.91 99 VAL A C 1
ATOM 803 O O . VAL A 1 99 ? -29.938 4.043 19.562 1 35.91 99 VAL A O 1
ATOM 806 N N . GLY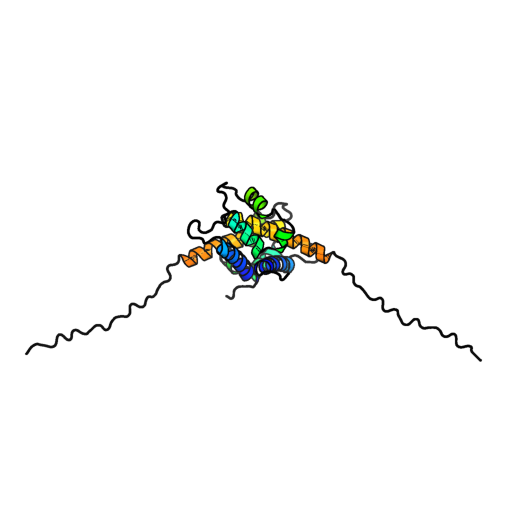 A 1 100 ? -29.062 2.311 19.891 1 32.41 100 GLY A N 1
ATOM 807 C CA . GLY A 1 100 ? -30.062 1.727 20.766 1 32.41 100 GLY A CA 1
ATOM 808 C C . GLY A 1 100 ? -30.062 2.34 22.156 1 32.41 100 GLY A C 1
ATOM 809 O O . GLY A 1 100 ? -29.25 1.968 23 1 32.41 100 GLY A O 1
ATOM 810 N N . HIS A 1 101 ? -29.859 3.668 22.172 1 31.17 101 HIS A N 1
ATOM 811 C CA . HIS A 1 101 ? -30.344 4.344 23.375 1 31.17 101 HIS A CA 1
ATOM 812 C C . HIS A 1 101 ? -31.688 3.773 23.828 1 31.17 101 HIS A C 1
ATOM 814 O O . HIS A 1 101 ? -32.656 3.859 23.094 1 31.17 101 HIS A O 1
ATOM 820 N N . SER A 1 102 ? -31.547 2.631 24.344 1 32.28 102 SER A N 1
ATOM 821 C CA . SER A 1 102 ? -32.594 2.113 25.203 1 32.28 102 SER A CA 1
ATOM 822 C C . SER A 1 102 ? -33.25 3.229 26.031 1 32.28 102 SER A C 1
ATOM 824 O O . SER A 1 102 ? -32.562 3.926 26.781 1 32.28 102 SER A O 1
ATOM 826 N N . HIS A 1 103 ? -34.062 4.02 25.359 1 31.02 103 HIS A N 1
ATOM 827 C CA . HIS A 1 103 ? -35.094 4.844 26 1 31.02 103 HIS A CA 1
ATOM 828 C C . HIS A 1 103 ? -35.562 4.207 27.297 1 31.02 103 HIS A C 1
ATOM 830 O O . HIS A 1 103 ? -36.094 3.084 27.281 1 31.02 103 HIS A O 1
ATOM 836 N N . SER A 1 104 ? -34.75 4.402 28.312 1 29.45 104 SER A N 1
ATOM 837 C CA . SER A 1 104 ? -35.188 4.098 29.656 1 29.45 104 SER A CA 1
ATOM 838 C C . SER A 1 104 ? -36.656 4.484 29.844 1 29.45 104 SER A C 1
ATOM 840 O O . SER A 1 104 ? -37.031 5.641 29.625 1 29.45 104 SER A O 1
ATOM 842 N N . HIS A 1 105 ? -37.469 3.564 29.375 1 30.73 105 HIS A N 1
ATOM 843 C CA . HIS A 1 105 ? -38.875 3.584 29.719 1 30.73 105 HIS A CA 1
ATOM 844 C C . HIS A 1 105 ? -39.094 4.039 31.156 1 30.73 105 HIS A C 1
ATOM 846 O O . HIS A 1 105 ? -38.625 3.385 32.094 1 30.73 105 HIS A O 1
ATOM 852 N N . GLY A 1 106 ? -38.75 5.332 31.391 1 26.89 106 GLY A N 1
ATOM 853 C CA . GLY A 1 106 ? -39.062 5.945 32.688 1 26.89 106 GLY A CA 1
ATOM 854 C C . GLY A 1 106 ? -40.344 5.391 33.281 1 26.89 106 GLY A C 1
ATOM 855 O O . GLY A 1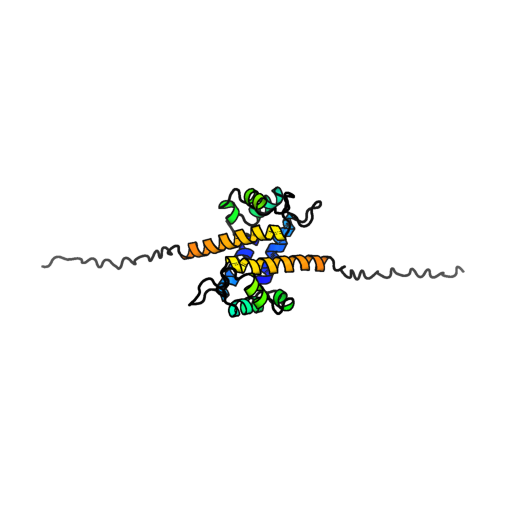 106 ? -41.25 4.961 32.562 1 26.89 106 GLY A O 1
ATOM 856 N N . PRO A 1 107 ? -40.156 5.043 34.562 1 28.95 107 PRO A N 1
ATOM 857 C CA . PRO A 1 107 ? -41.25 4.406 35.312 1 28.95 107 PRO A CA 1
ATOM 858 C C . PRO A 1 107 ? -42.594 5.086 35.062 1 28.95 107 PRO A C 1
ATOM 860 O O . PRO A 1 107 ? -42.656 6.301 34.875 1 28.95 107 PRO A O 1
ATOM 863 N N . GLY A 1 108 ? -43.312 4.535 34.031 1 25.02 108 GLY A N 1
ATOM 864 C CA . GLY A 1 108 ? -44.688 4.945 33.812 1 25.02 108 GLY A CA 1
ATOM 865 C C . GLY A 1 108 ? -45.438 5.191 35.094 1 25.02 108 GLY A C 1
ATOM 866 O O . GLY A 1 108 ? -45.656 4.266 35.875 1 25.02 108 GLY A O 1
ATOM 867 N N . GLN A 1 109 ? -44.969 6.258 35.781 1 29.55 109 GLN A N 1
ATOM 868 C CA . GLN A 1 109 ? -45.719 6.629 36.969 1 29.55 109 GLN A CA 1
ATOM 869 C C . GLN A 1 109 ? -47.219 6.477 36.719 1 29.55 109 GLN A C 1
ATOM 871 O O . GLN A 1 109 ? -47.781 7.062 35.812 1 29.55 109 GLN A O 1
ATOM 876 N N . GLY A 1 110 ? -47.562 5.156 36.875 1 23.8 110 GLY A N 1
ATOM 877 C CA . GLY A 1 110 ? -48.969 4.773 36.844 1 23.8 110 GLY A CA 1
ATOM 878 C C . GLY A 1 110 ? -49.875 5.734 37.594 1 23.8 110 GLY A C 1
ATOM 879 O O . GLY A 1 110 ? -49.656 6.016 38.781 1 23.8 110 GLY A O 1
ATOM 880 N N . HIS A 1 111 ? -50.125 6.777 36.938 1 26.88 111 HIS A N 1
ATOM 881 C CA . HIS A 1 111 ? -51.125 7.723 37.438 1 26.88 111 HIS A CA 1
ATOM 882 C C . HIS A 1 111 ? -52.375 7 37.969 1 26.88 111 HIS A C 1
ATOM 884 O O . HIS A 1 111 ? -53.094 6.387 37.188 1 26.88 111 HIS A O 1
ATOM 890 N N . ASP A 1 112 ? -52 6.055 38.969 1 24.33 112 ASP A N 1
ATOM 891 C CA . ASP A 1 112 ? -53.25 5.512 39.5 1 24.33 112 ASP A CA 1
ATOM 892 C C . ASP A 1 112 ? -54.25 6.629 39.812 1 24.33 112 ASP A C 1
ATOM 894 O O . ASP A 1 112 ? -53.938 7.551 40.594 1 24.33 112 ASP A O 1
ATOM 898 N N . HIS A 1 113 ? -54.875 7.059 38.875 1 25.22 113 HIS A N 1
ATOM 899 C CA . HIS A 1 113 ? -56.031 7.949 39.062 1 25.22 113 HIS A CA 1
ATOM 900 C C . HIS A 1 113 ? -56.969 7.414 40.125 1 25.22 113 HIS A C 1
ATOM 902 O O . HIS A 1 113 ? -57.75 6.508 39.875 1 25.22 113 HIS A O 1
ATOM 908 N N . SER A 1 114 ? -56.375 6.777 41.25 1 26.83 114 SER A N 1
ATOM 909 C CA . SER A 1 114 ? -57.438 6.371 42.156 1 26.83 114 SER A CA 1
ATOM 910 C C . SER A 1 114 ? -58.469 7.488 42.312 1 26.83 114 SER A C 1
ATOM 912 O O . SER A 1 114 ? -58.125 8.672 42.25 1 26.83 114 SER A O 1
ATOM 914 N N . HIS A 1 115 ? -59.688 7.039 42.406 1 27.72 115 HIS A N 1
ATOM 915 C CA . HIS A 1 115 ? -61.094 7.395 42.562 1 27.72 115 HIS A CA 1
ATOM 916 C C . HIS A 1 115 ? -61.312 8.25 43.812 1 27.72 115 HIS A C 1
ATOM 918 O O . HIS A 1 115 ? -60.938 7.863 44.906 1 27.72 115 HIS A O 1
ATOM 924 N N . GLY A 1 116 ? -61.375 9.516 43.75 1 24.64 116 GLY A N 1
ATOM 925 C CA . GLY A 1 116 ? -61.844 10.562 44.625 1 24.64 116 GLY A CA 1
ATOM 926 C C . GLY A 1 116 ? -63.094 10.188 45.375 1 24.64 116 GLY A C 1
ATOM 927 O O . GLY A 1 116 ? -64.125 9.852 44.781 1 24.64 116 GLY A O 1
ATOM 928 N N . HIS A 1 117 ? -63.094 9.641 46.625 1 23.36 117 HIS A N 1
ATOM 929 C CA . HIS A 1 117 ? -64.188 9.891 47.562 1 23.36 117 HIS A CA 1
ATOM 930 C C . HIS A 1 117 ? -64.438 11.383 47.719 1 23.36 117 HIS A C 1
ATOM 932 O O . HIS A 1 117 ? -63.5 12.164 47.812 1 23.36 117 HIS A O 1
ATOM 938 N N . MET B 1 1 ? -15.555 -13.539 10.242 1 50.56 1 MET B N 1
ATOM 939 C CA . MET B 1 1 ? -14.281 -14.211 9.992 1 50.56 1 MET B CA 1
ATOM 940 C C . MET B 1 1 ? -13.109 -13.359 10.453 1 50.56 1 MET B C 1
ATOM 942 O O . MET B 1 1 ? -13.227 -12.133 10.547 1 50.56 1 MET B O 1
ATOM 946 N N . ALA B 1 2 ? -12.164 -13.922 10.992 1 77.19 2 ALA B N 1
ATOM 947 C CA . ALA B 1 2 ? -11.086 -13.211 11.664 1 77.19 2 ALA B CA 1
ATOM 948 C C . ALA B 1 2 ? -10.203 -12.477 10.656 1 77.19 2 ALA B C 1
ATOM 950 O O . ALA B 1 2 ? -10.023 -12.938 9.531 1 77.19 2 ALA B O 1
ATOM 951 N N . GLN B 1 3 ? -9.961 -11.289 10.805 1 90.19 3 GLN B N 1
ATOM 952 C CA . GLN B 1 3 ? -9.094 -10.461 9.977 1 90.19 3 GLN B CA 1
ATOM 953 C C . GLN B 1 3 ? -7.727 -11.109 9.781 1 90.19 3 GLN B C 1
ATOM 955 O O . GLN B 1 3 ? -7.109 -11.57 10.75 1 90.19 3 GLN B O 1
ATOM 960 N N . THR B 1 4 ? -7.242 -11.336 8.586 1 96.81 4 THR B N 1
ATOM 961 C CA . THR B 1 4 ? -5.926 -11.891 8.289 1 96.81 4 THR B CA 1
ATOM 962 C C . THR B 1 4 ? -4.828 -10.898 8.664 1 96.81 4 THR B C 1
ATOM 964 O O . THR B 1 4 ? -5.098 -9.727 8.914 1 96.81 4 THR B O 1
ATOM 967 N N . GLU B 1 5 ? -3.637 -11.43 8.734 1 96.81 5 GLU B N 1
ATOM 968 C CA . GLU B 1 5 ? -2.512 -10.547 9.031 1 96.81 5 GLU B CA 1
ATOM 969 C C . GLU B 1 5 ? -2.365 -9.461 7.969 1 96.81 5 GLU B C 1
ATOM 971 O O . GLU B 1 5 ? -2.084 -8.305 8.289 1 96.81 5 GLU B O 1
ATOM 976 N N . MET B 1 6 ? -2.549 -9.758 6.707 1 97.94 6 MET B N 1
ATOM 977 C CA . MET B 1 6 ? -2.449 -8.789 5.621 1 97.94 6 MET B CA 1
ATOM 978 C C . MET B 1 6 ? -3.51 -7.699 5.762 1 97.94 6 MET B C 1
ATOM 980 O O . MET B 1 6 ? -3.221 -6.516 5.574 1 97.94 6 MET B O 1
ATOM 984 N N . GLU B 1 7 ? -4.684 -8.078 6.074 1 97.25 7 GLU B N 1
ATOM 985 C CA . GLU B 1 7 ? -5.75 -7.105 6.289 1 97.25 7 GLU B CA 1
ATOM 986 C C . GLU B 1 7 ? -5.422 -6.172 7.453 1 97.25 7 GLU B C 1
ATOM 988 O O . GLU B 1 7 ? -5.742 -4.984 7.41 1 97.25 7 GLU B O 1
ATOM 993 N N . LYS B 1 8 ? -4.766 -6.711 8.461 1 97 8 LYS B N 1
ATOM 994 C CA . LYS B 1 8 ? -4.324 -5.883 9.578 1 97 8 LYS B CA 1
ATOM 995 C C . LYS B 1 8 ? -3.244 -4.895 9.133 1 97 8 LYS B C 1
ATOM 997 O O . LYS B 1 8 ? -3.199 -3.762 9.617 1 97 8 LYS B O 1
ATOM 1002 N N . HIS B 1 9 ? -2.346 -5.383 8.281 1 97.75 9 HIS B N 1
ATOM 1003 C CA . HIS B 1 9 ? -1.335 -4.48 7.738 1 97.75 9 HIS B CA 1
ATOM 1004 C C . HIS B 1 9 ? -1.978 -3.326 6.977 1 97.75 9 HIS B C 1
ATOM 1006 O O . HIS B 1 9 ? -1.589 -2.17 7.152 1 97.75 9 HIS B O 1
ATOM 1012 N N . CYS B 1 10 ? -2.994 -3.604 6.145 1 97.88 10 CYS B N 1
ATOM 1013 C CA . CYS B 1 10 ? -3.686 -2.574 5.375 1 97.88 10 CYS B CA 1
ATOM 1014 C C . CYS B 1 10 ? -4.418 -1.605 6.297 1 97.88 10 CYS B C 1
ATOM 1016 O O . CYS B 1 10 ? -4.371 -0.392 6.09 1 97.88 10 CYS B O 1
ATOM 1018 N N . GLU B 1 11 ? -5.016 -2.162 7.328 1 96.31 11 GLU B N 1
ATOM 1019 C CA . GLU B 1 11 ? -5.688 -1.311 8.305 1 96.31 11 GLU B CA 1
ATOM 1020 C C . GLU B 1 11 ? -4.695 -0.401 9.023 1 96.31 11 GLU B C 1
ATOM 1022 O O . GLU B 1 11 ? -4.996 0.759 9.305 1 96.31 11 GLU B O 1
ATOM 1027 N N . GLY B 1 12 ? -3.549 -0.926 9.391 1 97.25 12 GLY B N 1
ATOM 1028 C CA . GLY B 1 12 ? -2.506 -0.133 10.023 1 97.25 12 GLY B CA 1
ATOM 1029 C C . GLY B 1 12 ? -2.072 1.058 9.188 1 97.25 12 GLY B C 1
ATOM 1030 O O . GLY B 1 12 ? -1.818 2.139 9.727 1 97.25 12 GLY B O 1
ATOM 1031 N N . ILE B 1 13 ? -1.984 0.899 7.879 1 98.44 13 ILE B N 1
ATOM 1032 C CA . ILE B 1 13 ? -1.605 1.977 6.969 1 98.44 13 ILE B CA 1
ATOM 1033 C C . ILE B 1 13 ? -2.691 3.051 6.961 1 98.44 13 ILE B C 1
ATOM 1035 O O . ILE B 1 13 ? -2.393 4.246 7.039 1 98.44 13 ILE B O 1
ATOM 1039 N N . ILE B 1 14 ? -3.992 2.656 6.895 1 97.62 14 ILE B N 1
ATOM 1040 C CA . ILE B 1 14 ? -5.121 3.582 6.898 1 97.62 14 ILE B CA 1
ATOM 1041 C C . ILE B 1 14 ? -5.137 4.367 8.211 1 97.62 14 ILE B C 1
ATOM 1043 O O . ILE B 1 14 ? -5.301 5.59 8.211 1 97.62 14 ILE B O 1
ATOM 1047 N N . ASN B 1 15 ? -4.898 3.67 9.328 1 95.38 15 ASN B N 1
ATOM 1048 C CA . ASN B 1 15 ? -4.848 4.316 10.633 1 95.38 15 ASN B CA 1
ATOM 1049 C C . ASN B 1 15 ? -3.691 5.312 10.719 1 95.38 15 ASN B C 1
ATOM 1051 O O . ASN B 1 15 ? -3.818 6.367 11.344 1 95.38 15 ASN B O 1
ATOM 1055 N N . GLY B 1 16 ? -2.557 4.934 10.156 1 96.69 16 GLY B N 1
ATOM 1056 C CA . GLY B 1 16 ? -1.422 5.84 10.117 1 96.69 16 GLY B CA 1
ATOM 1057 C C . GLY B 1 16 ? -1.724 7.141 9.391 1 96.69 16 GLY B C 1
ATOM 1058 O O . GLY B 1 16 ? -1.302 8.211 9.836 1 96.69 16 GLY B O 1
ATOM 1059 N N . PHE B 1 17 ? -2.467 7.004 8.273 1 96.81 17 PHE B N 1
ATOM 1060 C CA . PHE B 1 17 ? -2.91 8.18 7.531 1 96.81 17 PHE B CA 1
ATOM 1061 C C . PHE B 1 17 ? -3.832 9.039 8.383 1 96.81 17 PHE B C 1
ATOM 1063 O O . PHE B 1 17 ? -3.672 10.258 8.445 1 96.81 17 PHE B O 1
ATOM 1070 N N . HIS B 1 18 ? -4.785 8.453 9.086 1 94.44 18 HIS B N 1
ATOM 1071 C CA . HIS B 1 18 ? -5.809 9.148 9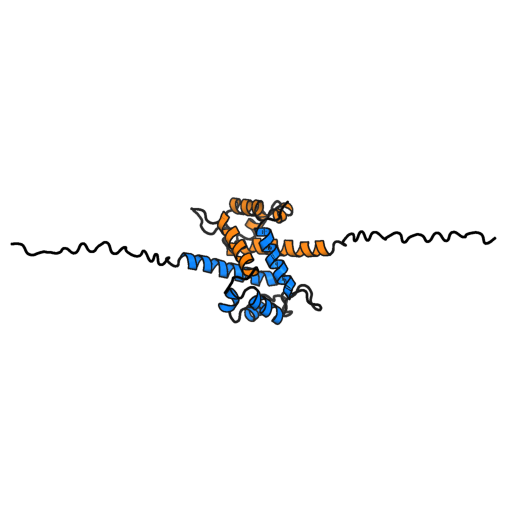.859 1 94.44 18 HIS B CA 1
ATOM 1072 C C . HIS B 1 18 ? -5.203 9.844 11.07 1 94.44 18 HIS B C 1
ATOM 1074 O O . HIS B 1 18 ? -5.695 10.891 11.508 1 94.44 18 HIS B O 1
ATOM 1080 N N . LYS B 1 19 ? -4.125 9.297 11.586 1 94.62 19 LYS B N 1
ATOM 1081 C CA . LYS B 1 19 ? -3.447 9.898 12.727 1 94.62 19 LYS B CA 1
ATOM 1082 C C . LYS B 1 19 ? -3.041 11.344 12.43 1 94.62 19 LYS B C 1
ATOM 1084 O O . LYS B 1 19 ? -3.016 12.18 13.336 1 94.62 19 LYS B O 1
ATOM 1089 N N . PHE B 1 20 ? -2.771 11.625 11.156 1 94.62 20 PHE B N 1
ATOM 1090 C CA . PHE B 1 20 ? -2.24 12.938 10.812 1 94.62 20 PHE B CA 1
ATOM 1091 C C . PHE B 1 20 ? -3.23 13.711 9.953 1 94.62 20 PHE B C 1
ATOM 1093 O O . PHE B 1 20 ? -3.1 14.93 9.789 1 94.62 20 PHE B O 1
ATOM 1100 N N . SER B 1 21 ? -4.25 13.062 9.438 1 92.94 21 SER B N 1
ATOM 1101 C CA . SER B 1 21 ? -5.125 13.695 8.461 1 92.94 21 SER B CA 1
ATOM 1102 C C . SER B 1 21 ? -6.434 14.148 9.102 1 92.94 21 SER B C 1
ATOM 1104 O O . SER B 1 21 ? -7.242 14.836 8.469 1 92.94 21 SER B O 1
ATOM 1106 N N . ILE B 1 22 ? -6.824 13.664 10.234 1 79.94 22 ILE B N 1
ATOM 1107 C CA . ILE B 1 22 ? -8.094 14.016 10.859 1 79.94 22 ILE B CA 1
ATOM 1108 C C . ILE B 1 22 ? -7.906 15.25 11.75 1 79.94 22 ILE B C 1
ATOM 1110 O O . ILE B 1 22 ? -7.461 15.133 12.891 1 79.94 22 ILE B O 1
ATOM 1114 N N . ARG B 1 23 ? -7.73 16.281 11.086 1 70.31 23 ARG B N 1
ATOM 1115 C CA . ARG B 1 23 ? -7.711 17.547 11.828 1 70.31 23 ARG B CA 1
ATOM 1116 C C . ARG B 1 23 ? -8.953 18.375 11.531 1 70.31 23 ARG B C 1
ATOM 1118 O O . ARG B 1 23 ? -9.68 18.094 10.57 1 70.31 23 ARG B O 1
ATOM 1125 N N . VAL B 1 24 ? -9.266 19.141 12.359 1 61.97 24 VAL B N 1
ATOM 1126 C CA . VAL B 1 24 ? -10.492 19.922 12.461 1 61.97 24 VAL B CA 1
ATOM 1127 C C . VAL B 1 24 ? -10.82 20.547 11.102 1 61.97 24 VAL B C 1
ATOM 1129 O O . VAL B 1 24 ? -11.969 20.484 10.648 1 61.97 24 VAL B O 1
ATOM 1132 N N . ASP B 1 25 ? -9.992 21.078 10.328 1 61 25 ASP B N 1
ATOM 1133 C CA . ASP B 1 25 ? -10.312 21.891 9.156 1 61 25 ASP B CA 1
ATOM 1134 C C . ASP B 1 25 ? -10.273 21.047 7.879 1 61 25 ASP B C 1
ATOM 1136 O O . ASP B 1 25 ? -10.984 21.344 6.914 1 61 25 ASP B O 1
ATOM 1140 N N . HIS B 1 26 ? -9.492 20.062 7.781 1 67.88 26 HIS B N 1
ATOM 1141 C CA . HIS B 1 26 ? -9.359 19.328 6.531 1 67.88 26 HIS B CA 1
ATOM 1142 C C . HIS B 1 26 ? -9.258 17.828 6.785 1 67.88 26 HIS B C 1
ATOM 1144 O O . HIS B 1 26 ? -8.164 17.266 6.754 1 67.88 26 HIS B O 1
ATOM 1150 N N . HIS B 1 27 ? -10.547 17.344 6.785 1 81.75 27 HIS B N 1
ATOM 1151 C CA . HIS B 1 27 ? -10.602 15.938 7.145 1 81.75 27 HIS B CA 1
ATOM 1152 C C . HIS B 1 27 ? -10.188 15.055 5.973 1 81.75 27 HIS B C 1
ATOM 1154 O O . HIS B 1 27 ? -10.508 15.352 4.82 1 81.75 27 HIS B O 1
ATOM 1160 N N . ASP B 1 28 ? -9.336 14.273 6.168 1 90.94 28 ASP B N 1
ATOM 1161 C CA . ASP B 1 28 ? -8.969 13.203 5.254 1 90.94 28 ASP B CA 1
ATOM 1162 C C . ASP B 1 28 ? -7.984 13.695 4.191 1 90.94 28 ASP B C 1
ATOM 1164 O O . ASP B 1 28 ? -8.031 13.25 3.045 1 90.94 28 ASP B O 1
ATOM 1168 N N . MET B 1 29 ? -7.203 14.781 4.586 1 95 29 MET B N 1
ATOM 1169 C CA . MET B 1 29 ? -6.129 15.297 3.744 1 95 29 MET B CA 1
ATOM 1170 C C . MET B 1 29 ? -4.852 15.492 4.551 1 95 29 MET B C 1
ATOM 1172 O O . MET B 1 29 ? -4.906 15.766 5.754 1 95 29 MET B O 1
ATOM 1176 N N . LEU B 1 30 ? -3.709 15.453 3.885 1 96.88 30 LEU B N 1
ATOM 1177 C CA . LEU B 1 30 ? -2.414 15.727 4.496 1 96.88 30 LEU B CA 1
ATOM 1178 C C . LEU B 1 30 ? -1.789 16.984 3.896 1 96.88 30 LEU B C 1
ATOM 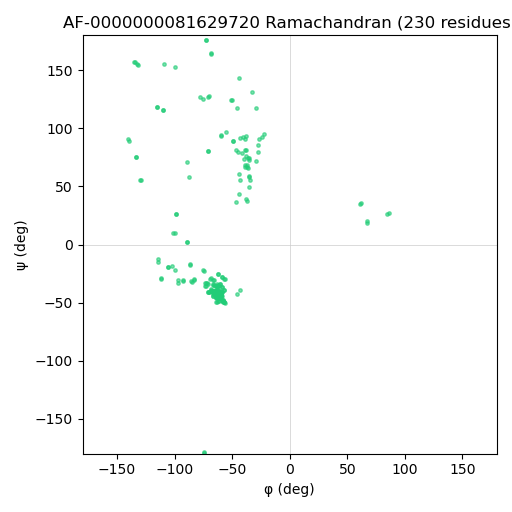1180 O O . LEU B 1 30 ? -1.554 17.047 2.688 1 96.88 30 LEU B O 1
ATOM 1184 N N . SER B 1 31 ? -1.566 17.984 4.746 1 95.88 31 SER B N 1
ATOM 1185 C CA . SER B 1 31 ? -0.733 19.094 4.32 1 95.88 31 SER B CA 1
ATOM 1186 C C . SER B 1 31 ? 0.737 18.703 4.25 1 95.88 31 SER B C 1
ATOM 1188 O O . SER B 1 31 ? 1.104 17.594 4.641 1 95.88 31 SER B O 1
ATOM 1190 N N . ILE B 1 32 ? 1.519 19.656 3.793 1 97.12 32 ILE B N 1
ATOM 1191 C CA . ILE B 1 32 ? 2.943 19.359 3.658 1 97.12 32 ILE B CA 1
ATOM 1192 C C . ILE B 1 32 ? 3.557 19.141 5.039 1 97.12 32 ILE B C 1
ATOM 1194 O O . ILE B 1 32 ? 4.414 18.266 5.207 1 97.12 32 ILE B O 1
ATOM 1198 N N . GLY B 1 33 ? 3.146 19.969 6.027 1 96.25 33 GLY B N 1
ATOM 1199 C CA . GLY B 1 33 ? 3.637 19.766 7.379 1 96.25 33 GLY B CA 1
ATOM 1200 C C . GLY B 1 33 ? 3.234 18.438 7.977 1 96.25 33 GLY B C 1
ATOM 1201 O O . GLY B 1 33 ? 4.035 17.781 8.648 1 96.25 33 GLY B O 1
ATOM 1202 N N . GLU B 1 34 ? 2.076 18 7.75 1 96.75 34 GLU B N 1
ATOM 1203 C CA . GLU B 1 34 ? 1.569 16.719 8.258 1 96.75 34 GLU B CA 1
ATOM 1204 C C . GLU B 1 34 ? 2.246 15.547 7.566 1 96.75 34 GLU B C 1
ATOM 1206 O O . GLU B 1 34 ? 2.555 14.539 8.203 1 96.75 34 GLU B O 1
ATOM 1211 N N . LEU B 1 35 ? 2.434 15.672 6.289 1 97.88 35 LEU B N 1
ATOM 1212 C CA . LEU B 1 35 ? 3.156 14.633 5.562 1 97.88 35 LEU B CA 1
ATOM 1213 C C . LEU B 1 35 ? 4.57 14.469 6.109 1 97.88 35 LEU B C 1
ATOM 1215 O O . LEU B 1 35 ? 5.039 13.352 6.312 1 97.88 35 LEU B O 1
ATOM 1219 N N . LYS B 1 36 ? 5.211 15.594 6.348 1 97.75 36 LYS B N 1
ATOM 1220 C CA . LYS B 1 36 ? 6.551 15.562 6.922 1 97.75 36 LYS B CA 1
ATOM 1221 C C . LYS B 1 36 ? 6.562 14.836 8.258 1 97.75 36 LYS B C 1
ATOM 1223 O O . LYS B 1 36 ? 7.414 13.977 8.5 1 97.75 36 LYS B O 1
ATOM 1228 N N . GLN B 1 37 ? 5.648 15.195 9.109 1 97.31 37 GLN B N 1
ATOM 1229 C CA . GLN B 1 37 ? 5.555 14.555 10.422 1 97.31 37 GLN B CA 1
ATOM 1230 C C . GLN B 1 37 ? 5.289 13.062 10.281 1 97.31 37 GLN B C 1
ATOM 1232 O O . GLN B 1 37 ? 5.863 12.258 11.016 1 97.31 37 GLN B O 1
ATOM 1237 N N . LEU B 1 38 ? 4.402 12.695 9.445 1 97.81 38 LEU B N 1
ATOM 1238 C CA . LEU B 1 38 ? 4.102 11.289 9.195 1 97.81 38 LEU B CA 1
ATOM 1239 C C . LEU B 1 38 ? 5.359 10.531 8.781 1 97.81 38 LEU B C 1
ATOM 1241 O O . LEU B 1 38 ? 5.672 9.477 9.344 1 97.81 38 LEU B O 1
ATOM 1245 N N . LEU B 1 39 ? 6.094 11.055 7.812 1 98.5 39 LEU B N 1
ATOM 1246 C CA . LEU B 1 39 ? 7.312 10.398 7.344 1 98.5 39 LEU B CA 1
ATOM 1247 C C . LEU B 1 39 ? 8.344 10.297 8.461 1 98.5 39 LEU B C 1
ATOM 1249 O O . LEU B 1 39 ? 8.984 9.258 8.625 1 98.5 39 LEU B O 1
ATOM 1253 N N . GLU B 1 40 ? 8.43 11.359 9.25 1 98 40 GLU B N 1
ATOM 1254 C CA . GLU B 1 40 ? 9.414 11.398 10.328 1 98 40 GLU B CA 1
ATOM 1255 C C . GLU B 1 40 ? 9.07 10.391 11.422 1 98 40 GLU B C 1
ATOM 1257 O O . GLU B 1 40 ? 9.961 9.734 11.961 1 98 40 GLU B O 1
ATOM 1262 N N . GLN B 1 41 ? 7.812 10.305 11.672 1 98.06 41 GLN B N 1
ATOM 1263 C CA . GLN B 1 41 ? 7.406 9.5 12.82 1 98.06 41 GLN B CA 1
ATOM 1264 C C . GLN B 1 41 ? 7.109 8.062 12.398 1 98.06 41 GLN B C 1
ATOM 1266 O O . GLN B 1 41 ? 7.32 7.125 13.18 1 98.06 41 GLN B O 1
ATOM 1271 N N . GLN B 1 42 ? 6.648 7.852 11.211 1 98.12 42 GLN B N 1
ATOM 1272 C CA . GLN B 1 42 ? 6.141 6.531 10.844 1 98.12 42 GLN B CA 1
ATOM 1273 C C . GLN B 1 42 ? 7.043 5.859 9.82 1 98.12 42 GLN B C 1
ATOM 1275 O O . GLN B 1 42 ? 7.09 4.629 9.734 1 98.12 42 GLN B O 1
ATOM 1280 N N . LEU B 1 43 ? 7.723 6.582 9 1 98.19 43 LEU B N 1
ATOM 1281 C CA . LEU B 1 43 ? 8.57 6.02 7.953 1 98.19 43 LEU B CA 1
ATOM 1282 C C . LEU B 1 43 ? 9.961 6.641 7.992 1 98.19 43 LEU B C 1
ATOM 1284 O O . LEU B 1 43 ? 10.453 7.133 6.973 1 98.19 43 LEU B O 1
ATOM 1288 N N . PRO B 1 44 ? 10.586 6.539 9.164 1 97.75 44 PRO B N 1
ATOM 1289 C CA . PRO B 1 44 ? 11.875 7.227 9.312 1 97.75 44 PRO B CA 1
ATOM 1290 C C . PRO B 1 44 ? 12.969 6.633 8.43 1 97.75 44 PRO B C 1
ATOM 1292 O O . PRO B 1 44 ? 13.852 7.355 7.969 1 97.75 44 PRO B O 1
ATOM 1295 N N . THR B 1 45 ? 13.039 5.371 8.156 1 96.06 45 THR B N 1
ATOM 1296 C CA . THR B 1 45 ? 14.047 4.738 7.312 1 96.06 45 THR B CA 1
ATOM 1297 C C . THR B 1 45 ? 13.984 5.289 5.891 1 96.06 45 THR B C 1
ATOM 1299 O O . THR B 1 45 ? 15.016 5.598 5.293 1 96.06 45 THR B O 1
ATOM 1302 N N . TYR B 1 46 ? 12.789 5.367 5.406 1 96.94 46 TYR B N 1
ATOM 1303 C CA . TYR B 1 46 ? 12.609 5.93 4.07 1 96.94 46 TYR B CA 1
ATOM 1304 C C . TYR B 1 46 ? 13.086 7.379 4.023 1 96.94 46 TYR B C 1
ATOM 1306 O O . TYR B 1 46 ? 13.734 7.797 3.062 1 96.94 46 TYR B O 1
ATOM 1314 N N . LEU B 1 47 ? 12.695 8.156 5.047 1 97.31 47 LEU B N 1
ATOM 1315 C CA . LEU B 1 47 ? 13.039 9.57 5.102 1 97.31 47 LEU B CA 1
ATOM 1316 C C . LEU B 1 47 ? 14.547 9.758 5.207 1 97.31 47 LEU B C 1
ATOM 1318 O O . LEU B 1 47 ? 15.109 10.68 4.605 1 97.31 47 LEU B O 1
ATOM 1322 N N . LYS B 1 48 ? 15.172 8.945 5.965 1 96.25 48 LYS B N 1
ATOM 1323 C CA . LYS B 1 48 ? 16.625 9.016 6.125 1 96.25 48 LYS B CA 1
ATOM 1324 C C . LYS B 1 48 ? 17.328 8.852 4.781 1 96.25 48 LYS B C 1
ATOM 1326 O O . LYS B 1 48 ? 18.359 9.484 4.543 1 96.25 48 LYS B O 1
ATOM 1331 N N . LYS B 1 49 ? 16.797 8.031 3.957 1 95.81 49 LYS B N 1
ATOM 1332 C CA . LYS B 1 49 ? 17.391 7.746 2.654 1 95.81 49 LYS B CA 1
ATOM 1333 C C . LYS B 1 49 ? 16.922 8.75 1.605 1 95.81 49 LYS B C 1
ATOM 1335 O O . LYS B 1 49 ? 17.531 8.867 0.537 1 95.81 49 LYS B O 1
ATOM 1340 N N . ASN B 1 50 ? 15.836 9.438 1.92 1 96.44 50 ASN B N 1
ATOM 1341 C CA . ASN B 1 50 ? 15.219 10.422 1.044 1 96.44 50 ASN B CA 1
ATOM 1342 C C . ASN B 1 50 ? 14.875 11.703 1.798 1 96.44 50 ASN B C 1
ATOM 1344 O O . ASN B 1 50 ? 13.703 11.992 2.043 1 96.44 50 ASN B O 1
ATOM 1348 N N . LYS B 1 51 ? 15.812 12.523 2.115 1 96.19 51 LYS B N 1
ATOM 1349 C CA . LYS B 1 51 ? 15.711 13.648 3.043 1 96.19 51 LYS B CA 1
ATOM 1350 C C . LYS B 1 51 ? 14.672 14.656 2.57 1 96.19 51 LYS B C 1
ATOM 1352 O O . LYS B 1 51 ? 13.977 15.266 3.387 1 96.19 51 LYS B O 1
ATOM 1357 N N . ASP B 1 52 ? 14.547 14.82 1.251 1 96.69 52 ASP B N 1
ATOM 1358 C CA . ASP B 1 52 ? 13.586 15.766 0.708 1 96.69 52 ASP B CA 1
ATOM 1359 C C . ASP B 1 52 ? 12.305 15.062 0.273 1 96.69 52 ASP B C 1
ATOM 1361 O O . ASP B 1 52 ? 11.547 15.586 -0.553 1 96.69 52 ASP B O 1
ATOM 1365 N N . ALA B 1 53 ? 12.062 13.961 0.897 1 97.88 53 ALA B N 1
ATOM 1366 C CA . ALA B 1 53 ? 10.969 13.102 0.453 1 97.88 53 ALA B CA 1
ATOM 1367 C C . ALA B 1 53 ? 9.633 13.828 0.522 1 97.88 53 ALA B C 1
ATOM 1369 O O . ALA B 1 53 ? 8.812 13.727 -0.397 1 97.88 53 ALA B O 1
ATOM 1370 N N . ALA B 1 54 ? 9.289 14.547 1.61 1 98.5 54 ALA B N 1
ATOM 1371 C CA . ALA B 1 54 ? 7.988 15.188 1.782 1 98.5 54 ALA B CA 1
ATOM 1372 C C . ALA B 1 54 ? 7.707 16.172 0.647 1 98.5 54 ALA B C 1
ATOM 1374 O O . ALA B 1 54 ? 6.621 16.156 0.061 1 98.5 54 ALA B O 1
ATOM 1375 N N . LYS B 1 55 ? 8.648 17.031 0.342 1 97.94 55 LYS B N 1
ATOM 1376 C CA . LYS B 1 55 ? 8.492 18.016 -0.729 1 97.94 55 LYS B CA 1
ATOM 1377 C C . LYS B 1 55 ? 8.359 17.328 -2.086 1 97.94 55 LYS B C 1
ATOM 1379 O O . LYS B 1 55 ? 7.516 17.703 -2.896 1 97.94 55 LYS B O 1
ATOM 1384 N N . VAL B 1 56 ? 9.164 16.375 -2.346 1 98.31 56 VAL B N 1
ATOM 1385 C CA . VAL B 1 56 ? 9.164 15.648 -3.613 1 98.31 56 VAL B CA 1
ATOM 1386 C C . VAL B 1 56 ? 7.828 14.938 -3.803 1 98.31 56 VAL B C 1
ATOM 1388 O O . VAL B 1 56 ? 7.215 15.023 -4.867 1 98.31 56 VAL B O 1
ATOM 1391 N N . LEU B 1 57 ? 7.418 14.234 -2.756 1 98.56 57 LEU B N 1
ATOM 1392 C CA . LEU B 1 57 ? 6.164 13.5 -2.807 1 98.56 57 LEU B CA 1
ATOM 1393 C C . LEU B 1 57 ? 4.984 14.445 -2.998 1 98.56 57 LEU B C 1
ATOM 1395 O O . LEU B 1 57 ? 4.086 14.172 -3.801 1 98.56 57 LEU B O 1
ATOM 1399 N N . MET B 1 58 ? 4.984 15.547 -2.219 1 98.12 58 MET B N 1
ATOM 1400 C CA . MET B 1 58 ? 3.922 16.531 -2.363 1 98.12 58 MET B CA 1
ATOM 1401 C C . MET B 1 58 ? 3.859 17.062 -3.793 1 98.12 58 MET B C 1
ATOM 1403 O O . MET B 1 58 ? 2.783 17.141 -4.387 1 98.12 58 MET B O 1
ATOM 1407 N N . ASP B 1 59 ? 4.98 17.422 -4.336 1 98 59 ASP B N 1
ATOM 1408 C CA . ASP B 1 59 ? 5.059 17.984 -5.684 1 98 59 ASP B CA 1
ATOM 1409 C C . ASP B 1 59 ? 4.59 16.969 -6.727 1 98 59 ASP B C 1
ATOM 1411 O O . ASP B 1 59 ? 3.922 17.328 -7.695 1 98 59 ASP B O 1
ATOM 1415 N N . GLU B 1 60 ? 4.883 15.695 -6.547 1 98.06 60 GLU B N 1
ATOM 1416 C CA . GLU B 1 60 ? 4.605 14.664 -7.539 1 98.06 60 GLU B CA 1
ATOM 1417 C C . GLU B 1 60 ? 3.178 14.141 -7.406 1 98.06 60 GLU B C 1
ATOM 1419 O O . GLU B 1 60 ? 2.551 13.773 -8.406 1 98.06 60 GLU B O 1
ATOM 1424 N N . LEU B 1 61 ? 2.66 14.133 -6.18 1 98 61 LEU B N 1
ATOM 1425 C CA . LEU B 1 61 ? 1.443 13.359 -5.945 1 98 61 LEU B CA 1
ATOM 1426 C C . LEU B 1 61 ? 0.238 14.281 -5.793 1 98 61 LEU B C 1
ATOM 1428 O O . LEU B 1 61 ? -0.907 13.836 -5.895 1 98 61 LEU B O 1
ATOM 1432 N N . ASP B 1 62 ? 0.488 15.555 -5.492 1 97.94 62 ASP B N 1
ATOM 1433 C CA . ASP B 1 62 ? -0.609 16.516 -5.434 1 97.94 62 ASP B CA 1
ATOM 1434 C C . ASP B 1 62 ? -1.149 16.812 -6.832 1 97.94 62 ASP B C 1
ATOM 1436 O O . ASP B 1 62 ? -0.931 17.906 -7.367 1 97.94 62 ASP B O 1
ATOM 1440 N N . LYS B 1 63 ? -1.938 15.969 -7.305 1 96.75 63 LYS B N 1
ATOM 1441 C CA . LYS B 1 63 ? -2.395 16.031 -8.688 1 96.75 63 LYS B CA 1
ATOM 1442 C C . LYS B 1 63 ? -3.395 17.172 -8.883 1 96.75 63 LYS B C 1
ATOM 1444 O O . LYS B 1 63 ? -3.451 17.781 -9.953 1 96.75 63 LYS B O 1
ATOM 1449 N N . ASP B 1 64 ? -4.281 17.484 -7.898 1 95.62 64 ASP B N 1
ATOM 1450 C CA . ASP B 1 64 ? -5.273 18.531 -8.055 1 95.62 64 ASP B CA 1
ATOM 1451 C C . ASP B 1 64 ? -4.719 19.891 -7.605 1 95.62 64 ASP B C 1
ATOM 1453 O O . ASP B 1 64 ? -5.441 20.891 -7.582 1 95.62 64 ASP B O 1
ATOM 1457 N N . LYS B 1 65 ? -3.469 19.938 -7.191 1 95.69 65 LYS B N 1
ATOM 1458 C CA . LYS B 1 65 ? -2.682 21.141 -6.926 1 95.69 65 LYS B CA 1
ATOM 1459 C C . LYS B 1 65 ? -3.305 21.969 -5.805 1 95.69 65 LYS B C 1
ATOM 1461 O O . LYS B 1 65 ? -3.352 23.203 -5.887 1 95.69 65 LYS B O 1
ATOM 1466 N N . ASN B 1 66 ? -3.898 21.281 -4.781 1 95.31 66 ASN B N 1
ATOM 1467 C CA . ASN B 1 66 ? -4.477 22 -3.645 1 95.31 66 ASN B CA 1
ATOM 1468 C C . ASN B 1 66 ? -3.545 21.969 -2.434 1 95.31 66 ASN B C 1
ATOM 1470 O O . ASN B 1 66 ? -3.959 22.281 -1.319 1 95.31 66 ASN B O 1
ATOM 1474 N N . LYS B 1 67 ? -2.318 21.516 -2.609 1 95.5 67 LYS B N 1
ATOM 1475 C CA . LYS B 1 67 ? -1.237 21.516 -1.629 1 95.5 67 LYS B CA 1
ATOM 1476 C C . LYS B 1 67 ? -1.54 20.562 -0.475 1 95.5 67 LYS B C 1
ATOM 1478 O O . LYS B 1 67 ? -0.981 20.703 0.615 1 95.5 67 LYS B O 1
ATOM 1483 N N . GLN B 1 68 ? -2.414 19.688 -0.692 1 95.94 68 GLN B N 1
ATOM 1484 C CA . GLN B 1 68 ? -2.742 18.625 0.25 1 95.94 68 GLN B CA 1
ATOM 1485 C C . GLN B 1 68 ? -2.842 17.281 -0.456 1 95.94 68 GLN B C 1
ATOM 1487 O O . GLN B 1 68 ? -3.051 17.219 -1.669 1 95.94 68 GLN B O 1
ATOM 1492 N N . LEU B 1 69 ? -2.656 16.219 0.318 1 97.62 69 LEU B N 1
ATOM 1493 C CA . LEU B 1 69 ? -2.844 14.867 -0.215 1 97.62 69 LEU B CA 1
ATOM 1494 C C . LEU B 1 69 ? -4.09 14.219 0.378 1 97.62 69 LEU B C 1
ATOM 1496 O O . LEU B 1 69 ? -4.199 14.078 1.599 1 97.62 69 LEU B O 1
ATOM 1500 N N . ASP B 1 70 ? -5.113 13.922 -0.526 1 96 70 ASP B N 1
ATOM 1501 C CA . ASP B 1 70 ? -6.168 13.031 -0.059 1 96 70 ASP B CA 1
ATOM 1502 C C . ASP B 1 70 ? -5.68 11.586 0.014 1 96 70 ASP B C 1
ATOM 1504 O O . ASP B 1 70 ? -4.504 11.312 -0.236 1 96 70 ASP B O 1
ATOM 1508 N N . PHE B 1 71 ? -6.5 10.633 0.386 1 96.88 71 PHE B N 1
ATOM 1509 C CA . PHE B 1 71 ? -6.047 9.266 0.618 1 96.88 71 PHE B CA 1
ATOM 1510 C C . PHE B 1 71 ? -5.57 8.625 -0.681 1 96.88 71 PHE B C 1
ATOM 1512 O O . PHE B 1 71 ? -4.57 7.906 -0.694 1 96.88 71 PHE B O 1
ATOM 1519 N N . ALA B 1 72 ? -6.332 8.875 -1.72 1 96.88 72 ALA B N 1
ATOM 1520 C CA . ALA B 1 72 ? -5.945 8.289 -3.002 1 96.88 72 ALA B CA 1
ATOM 1521 C C . ALA B 1 72 ? -4.559 8.766 -3.426 1 96.88 72 ALA B C 1
ATOM 1523 O O . ALA B 1 72 ? -3.74 7.973 -3.898 1 96.88 72 ALA B O 1
ATOM 1524 N N . GLU B 1 73 ? -4.254 10.023 -3.254 1 98.31 73 GLU B N 1
ATOM 1525 C CA . GLU B 1 73 ? -2.928 10.562 -3.551 1 98.31 73 GLU B CA 1
ATOM 1526 C C . GLU B 1 73 ? -1.885 10.023 -2.576 1 98.31 73 GLU B C 1
ATOM 1528 O O . GLU B 1 73 ? -0.759 9.711 -2.973 1 98.31 73 GLU B O 1
ATOM 1533 N N . PHE B 1 74 ? -2.285 9.93 -1.316 1 98.25 74 PHE B N 1
ATOM 1534 C CA . PHE B 1 74 ? -1.405 9.383 -0.292 1 98.25 74 PHE B CA 1
ATOM 1535 C C . PHE B 1 74 ? -0.985 7.961 -0.646 1 98.25 74 PHE B C 1
ATOM 1537 O O . PHE B 1 74 ? 0.122 7.531 -0.311 1 98.25 74 PHE B O 1
ATOM 1544 N N . MET B 1 75 ? -1.79 7.215 -1.388 1 98.56 75 MET B N 1
ATOM 1545 C CA . MET B 1 75 ? -1.417 5.859 -1.789 1 98.56 75 MET B CA 1
ATOM 1546 C C . MET B 1 75 ? -0.166 5.875 -2.662 1 98.56 75 MET B C 1
ATOM 1548 O O . MET B 1 75 ? 0.605 4.914 -2.666 1 98.56 75 MET B O 1
ATOM 1552 N N . GLY B 1 76 ? 0.072 7.008 -3.338 1 98.44 76 GLY B N 1
ATOM 1553 C CA . GLY B 1 76 ? 1.327 7.145 -4.059 1 98.44 76 GLY B CA 1
ATOM 1554 C C . GLY B 1 76 ? 2.543 7.117 -3.152 1 98.44 76 GLY B C 1
ATOM 1555 O O . GLY B 1 76 ? 3.586 6.574 -3.52 1 98.44 76 GLY B O 1
ATOM 1556 N N . VAL B 1 77 ? 2.43 7.695 -1.944 1 98.56 77 VAL B N 1
ATOM 1557 C CA . VAL B 1 77 ? 3.504 7.672 -0.958 1 98.56 77 VAL B CA 1
ATOM 1558 C C . VAL B 1 77 ? 3.783 6.234 -0.53 1 98.56 77 VAL B C 1
ATOM 1560 O O . VAL B 1 77 ? 4.922 5.766 -0.612 1 98.56 77 VAL B O 1
ATOM 1563 N N . ILE B 1 78 ? 2.693 5.512 -0.168 1 98.69 78 ILE B N 1
ATOM 1564 C CA . ILE B 1 78 ? 2.803 4.148 0.336 1 98.69 78 ILE B CA 1
ATOM 1565 C C . ILE B 1 78 ? 3.408 3.25 -0.74 1 98.69 78 ILE B C 1
ATOM 1567 O O . ILE B 1 78 ? 4.281 2.43 -0.452 1 98.69 78 ILE B O 1
ATOM 1571 N N . THR B 1 79 ? 2.992 3.451 -2.006 1 98.25 79 THR B N 1
ATOM 1572 C CA . THR B 1 79 ? 3.508 2.662 -3.117 1 98.25 79 THR B CA 1
ATOM 1573 C C . THR B 1 79 ? 5.004 2.895 -3.297 1 98.25 79 THR B C 1
ATOM 1575 O O . THR B 1 79 ? 5.77 1.942 -3.471 1 98.25 79 THR B O 1
ATOM 1578 N N . ARG B 1 80 ? 5.461 4.086 -3.191 1 97.38 80 ARG B N 1
ATOM 1579 C CA . ARG B 1 80 ? 6.875 4.41 -3.348 1 97.38 80 ARG B CA 1
ATOM 1580 C C . ARG B 1 80 ? 7.703 3.807 -2.219 1 97.38 80 ARG B C 1
ATOM 1582 O O . ARG B 1 80 ? 8.773 3.242 -2.457 1 97.38 80 ARG B O 1
ATOM 1589 N N . VAL B 1 81 ? 7.188 3.887 -1.009 1 97.69 81 VAL B N 1
ATOM 1590 C CA . VAL B 1 81 ? 7.887 3.34 0.151 1 97.69 81 VAL B CA 1
ATOM 1591 C C . VAL B 1 81 ? 7.984 1.821 0.028 1 97.69 81 VAL B C 1
ATOM 1593 O O . VAL B 1 81 ? 9.031 1.235 0.315 1 97.69 81 VAL B O 1
ATOM 1596 N N . LEU B 1 82 ? 6.875 1.134 -0.413 1 98.06 82 LEU B N 1
ATOM 1597 C CA . LEU B 1 82 ? 6.859 -0.318 -0.55 1 98.06 82 LEU B CA 1
ATOM 1598 C C . LEU B 1 82 ? 7.836 -0.773 -1.629 1 98.06 82 LEU B C 1
ATOM 1600 O O . LEU B 1 82 ? 8.57 -1.747 -1.439 1 98.06 82 LEU B O 1
ATOM 1604 N N . ILE B 1 83 ? 7.863 -0.071 -2.764 1 97.44 83 ILE B N 1
ATOM 1605 C CA . ILE B 1 83 ? 8.789 -0.403 -3.842 1 97.44 83 ILE B CA 1
ATOM 1606 C C . ILE B 1 83 ? 10.227 -0.196 -3.367 1 97.44 83 ILE B C 1
ATOM 1608 O O . ILE B 1 83 ? 11.086 -1.053 -3.584 1 97.44 83 ILE B O 1
ATOM 1612 N N . PHE B 1 84 ? 10.508 0.896 -2.705 1 94.31 84 PHE B N 1
ATOM 1613 C CA . PHE B 1 84 ? 11.812 1.172 -2.119 1 94.31 84 PHE B CA 1
ATOM 1614 C C . PHE B 1 84 ? 12.219 0.069 -1.146 1 94.31 84 PHE B C 1
ATOM 1616 O O . PHE B 1 84 ? 13.328 -0.458 -1.223 1 94.31 84 PHE B O 1
ATOM 1623 N N . SER B 1 85 ? 11.305 -0.298 -0.217 1 94.56 85 SER B N 1
ATOM 1624 C CA . SER B 1 85 ? 11.586 -1.321 0.784 1 94.56 85 SER B CA 1
ATOM 1625 C C . SER B 1 85 ? 11.773 -2.689 0.138 1 94.56 85 SER B C 1
ATOM 1627 O O . SER B 1 85 ? 12.625 -3.475 0.565 1 94.56 85 SER B O 1
ATOM 1629 N N . HIS B 1 86 ? 10.961 -2.969 -0.831 1 94.81 86 HIS B N 1
ATOM 1630 C CA . HIS B 1 86 ? 11.086 -4.223 -1.567 1 94.81 86 HIS B CA 1
ATOM 1631 C C . HIS B 1 86 ? 12.453 -4.34 -2.227 1 94.81 86 HIS B C 1
ATOM 1633 O O . HIS B 1 86 ? 13.086 -5.398 -2.176 1 94.81 86 HIS B O 1
ATOM 1639 N N . ASP B 1 87 ? 12.961 -3.312 -2.842 1 91.69 87 ASP B N 1
ATOM 1640 C CA . ASP B 1 87 ? 14.258 -3.295 -3.512 1 91.69 87 ASP B CA 1
ATOM 1641 C C . ASP B 1 87 ? 15.398 -3.465 -2.508 1 91.69 87 ASP B C 1
ATOM 1643 O O . ASP B 1 87 ? 16.422 -4.07 -2.822 1 91.69 87 ASP B O 1
ATOM 1647 N N . ASN B 1 88 ? 15.18 -3.014 -1.365 1 85.38 88 ASN B N 1
ATOM 1648 C CA . ASN B 1 88 ? 16.234 -3.057 -0.361 1 85.38 88 ASN B CA 1
ATOM 1649 C C . ASN B 1 88 ? 16.297 -4.418 0.326 1 85.38 88 ASN B C 1
ATOM 1651 O O . ASN B 1 88 ? 17.344 -4.809 0.838 1 85.38 88 ASN B O 1
ATOM 1655 N N . ILE B 1 89 ? 15.227 -5.051 0.437 1 81.25 89 ILE B N 1
ATOM 1656 C CA . ILE B 1 89 ? 15.234 -6.406 0.979 1 81.25 89 ILE B CA 1
ATOM 1657 C C . ILE B 1 89 ? 15.992 -7.336 0.037 1 81.25 89 ILE B C 1
ATOM 1659 O O . ILE B 1 89 ? 16.688 -8.242 0.485 1 81.25 89 ILE B O 1
ATOM 1663 N N . HIS B 1 90 ? 15.891 -7.121 -1.169 1 71.31 90 HIS B N 1
ATOM 1664 C CA . HIS B 1 90 ? 16.625 -7.91 -2.152 1 71.31 90 HIS B CA 1
ATOM 1665 C C . HIS B 1 90 ? 18.109 -7.559 -2.146 1 71.31 90 HIS B C 1
ATOM 1667 O O . HIS B 1 90 ? 18.953 -8.414 -2.414 1 71.31 90 HIS B O 1
ATOM 1673 N N . LYS B 1 91 ? 18.375 -6.449 -1.904 1 68.62 91 LYS B N 1
ATOM 1674 C CA . LYS B 1 91 ? 19.766 -6.059 -1.775 1 68.62 91 LYS B CA 1
ATOM 1675 C C . LYS B 1 91 ? 20.391 -6.629 -0.501 1 68.62 91 LYS B C 1
ATOM 1677 O O . LYS B 1 91 ? 21.531 -7.086 -0.51 1 68.62 91 LYS B O 1
ATOM 1682 N N . LYS B 1 92 ? 19.656 -6.594 0.508 1 57.31 92 LYS B N 1
ATOM 1683 C CA . LYS B 1 92 ? 20.156 -7.172 1.746 1 57.31 92 LYS B CA 1
ATOM 1684 C C . LYS B 1 92 ? 20.406 -8.664 1.592 1 57.31 92 LYS B C 1
ATOM 1686 O O . LYS B 1 92 ? 21.297 -9.227 2.244 1 57.31 92 LYS B O 1
ATOM 1691 N N . GLU B 1 93 ? 19.516 -9.234 0.811 1 50.5 93 GLU B N 1
ATOM 1692 C CA . GLU B 1 93 ? 19.688 -10.664 0.577 1 50.5 93 GLU B CA 1
ATOM 1693 C C . GLU B 1 93 ? 20.891 -10.938 -0.32 1 50.5 93 GLU B C 1
ATOM 1695 O O . GLU B 1 93 ? 21.516 -11.992 -0.233 1 50.5 93 GLU B O 1
ATOM 1700 N N . LYS B 1 94 ? 21.141 -10.07 -1.229 1 51.25 94 LYS B N 1
ATOM 1701 C CA . LYS B 1 94 ? 22.312 -10.281 -2.068 1 51.25 94 LYS B CA 1
ATOM 1702 C C . LYS B 1 94 ? 23.594 -9.969 -1.302 1 51.25 94 LYS B C 1
ATOM 1704 O O . LYS B 1 94 ? 24.703 -10.148 -1.828 1 51.25 94 LYS B O 1
ATOM 1709 N N . GLU B 1 95 ? 23.422 -9.195 -0.323 1 45.38 95 GLU B N 1
ATOM 1710 C CA . GLU B 1 95 ? 24.656 -9.016 0.417 1 45.38 95 GLU B CA 1
ATOM 1711 C C . GLU B 1 95 ? 25.188 -10.344 0.949 1 45.38 95 GLU B C 1
ATOM 1713 O O . GLU B 1 95 ? 24.438 -11.109 1.574 1 45.38 95 GLU B O 1
ATOM 1718 N N . PRO B 1 96 ? 26.031 -10.922 0.233 1 39.56 96 PRO B N 1
ATOM 1719 C CA . PRO B 1 96 ? 26.719 -12.133 0.682 1 39.56 96 PRO B CA 1
ATOM 1720 C C . PRO B 1 96 ? 26.844 -12.211 2.201 1 39.56 96 PRO B C 1
ATOM 1722 O O . PRO B 1 96 ? 27.203 -11.219 2.842 1 39.56 96 PRO B O 1
ATOM 1725 N N . GLY B 1 97 ? 25.891 -12.703 2.893 1 37.56 97 GLY B N 1
ATOM 1726 C CA . GLY B 1 97 ? 26.297 -13.086 4.234 1 37.56 97 GLY B CA 1
ATOM 1727 C C . GLY B 1 97 ? 27.781 -13.328 4.363 1 37.56 97 GLY B C 1
ATOM 1728 O O . GLY B 1 97 ? 28.375 -14.023 3.531 1 37.56 97 GLY B O 1
ATOM 1729 N N . THR B 1 98 ? 28.516 -12.406 4.758 1 37.88 98 THR B N 1
ATOM 1730 C CA . THR B 1 98 ? 29.781 -12.82 5.34 1 37.88 98 THR B CA 1
ATOM 1731 C C . THR B 1 98 ? 29.625 -14.125 6.121 1 37.88 98 THR B C 1
ATOM 1733 O O . THR B 1 98 ? 28.938 -14.156 7.148 1 37.88 98 THR B O 1
ATOM 1736 N N . VAL B 1 99 ? 29.016 -15.109 5.496 1 35.69 99 VAL B N 1
ATOM 1737 C CA . VAL B 1 99 ? 29.328 -16.422 6.047 1 35.69 99 VAL B CA 1
ATOM 1738 C C . VAL B 1 99 ? 30.781 -16.453 6.527 1 35.69 99 VAL B C 1
ATOM 1740 O O . VAL B 1 99 ? 31.703 -16.406 5.719 1 35.69 99 VAL B O 1
ATOM 1743 N N . GLY B 1 100 ? 31.141 -15.578 7.461 1 32.22 100 GLY B N 1
ATOM 1744 C CA . GLY B 1 100 ? 32.281 -15.984 8.281 1 32.22 100 GLY B CA 1
ATOM 1745 C C . GLY B 1 100 ? 32.281 -17.469 8.594 1 32.22 100 GLY B C 1
ATOM 1746 O O . GLY B 1 100 ? 31.594 -17.922 9.508 1 32.22 100 GLY B O 1
ATOM 1747 N N . HIS B 1 101 ? 31.875 -18.234 7.625 1 30.98 101 HIS B N 1
ATOM 1748 C CA . HIS B 1 101 ? 32.344 -19.625 7.688 1 30.98 101 HIS B CA 1
ATOM 1749 C C . HIS B 1 101 ? 33.781 -19.703 8.172 1 30.98 101 HIS B C 1
ATOM 1751 O O . HIS B 1 101 ? 34.688 -19.219 7.5 1 30.98 101 HIS B O 1
ATOM 1757 N N . SER B 1 102 ? 33.844 -19.359 9.406 1 31.73 102 SER B N 1
ATOM 1758 C CA . SER B 1 102 ? 35.031 -19.766 10.141 1 31.73 102 SER B CA 1
ATOM 1759 C C . SER B 1 102 ? 35.5 -21.156 9.695 1 31.73 102 SER B C 1
ATOM 1761 O O . SER B 1 102 ? 34.75 -22.125 9.781 1 31.73 102 SER B O 1
ATOM 1763 N N . HIS B 1 103 ? 36.062 -21.172 8.57 1 30.88 103 HIS B N 1
ATOM 1764 C CA . HIS B 1 103 ? 36.969 -22.25 8.148 1 30.88 103 HIS B CA 1
ATOM 1765 C C . HIS B 1 103 ? 37.688 -22.875 9.344 1 30.88 103 HIS B C 1
ATOM 1767 O O . HIS B 1 103 ? 38.438 -22.219 10.031 1 30.88 103 HIS B O 1
ATOM 1773 N N . SER B 1 104 ? 36.844 -23.625 10.086 1 28.31 104 SER B N 1
ATOM 1774 C CA . SER B 1 104 ? 37.469 -24.484 11.086 1 28.31 104 SER B CA 1
ATOM 1775 C C . SER B 1 104 ? 38.75 -25.094 10.562 1 28.31 104 SER B C 1
ATOM 1777 O O . SER B 1 104 ? 38.781 -25.672 9.469 1 28.31 104 SER B O 1
ATOM 1779 N N . HIS B 1 105 ? 39.781 -24.312 10.844 1 30.7 105 HIS B N 1
ATOM 1780 C CA . HIS B 1 105 ? 41.156 -24.75 10.742 1 30.7 105 HIS B CA 1
ATOM 1781 C C . HIS B 1 105 ? 41.312 -26.203 11.188 1 30.7 105 HIS B C 1
ATOM 1783 O O . HIS B 1 105 ? 40.969 -26.547 12.336 1 30.7 105 HIS B O 1
ATOM 1789 N N . GLY B 1 106 ? 40.719 -27.094 10.352 1 26.72 106 GLY B N 1
ATOM 1790 C CA . GLY B 1 106 ? 40.906 -28.516 10.516 1 26.72 106 GLY B CA 1
ATOM 1791 C C . GLY B 1 106 ? 42.25 -28.859 11.133 1 26.72 106 GLY B C 1
ATOM 1792 O O . GLY B 1 106 ? 43.25 -28.203 10.844 1 26.72 106 GLY B O 1
ATOM 1793 N N . PRO B 1 107 ? 42.094 -29.469 12.312 1 29.05 107 PRO B N 1
ATOM 1794 C CA . PRO B 1 107 ? 43.281 -29.797 13.094 1 29.05 107 PRO B CA 1
ATOM 1795 C C . PRO B 1 107 ? 44.438 -30.328 12.227 1 29.05 107 PRO B C 1
ATOM 1797 O O . PRO B 1 107 ? 44.188 -30.984 11.219 1 29.05 107 PRO B O 1
ATOM 1800 N N . GLY B 1 108 ? 45.281 -29.344 11.828 1 25.88 108 GLY B N 1
ATOM 1801 C CA . GLY B 1 108 ? 46.531 -29.672 11.156 1 25.88 108 GLY B CA 1
ATOM 1802 C C . GLY B 1 108 ? 47.188 -30.938 11.672 1 25.88 108 GLY B C 1
ATOM 1803 O O . GLY B 1 108 ? 47.531 -31.031 12.859 1 25.88 108 GLY B O 1
ATOM 1804 N N . GLN B 1 109 ? 46.531 -32.062 11.273 1 29.53 109 GLN B N 1
ATOM 1805 C CA . GLN B 1 109 ? 47.094 -33.375 11.625 1 29.53 109 GLN B CA 1
ATOM 1806 C C . GLN B 1 109 ? 48.594 -33.375 11.516 1 29.53 109 GLN B C 1
ATOM 1808 O O . GLN B 1 109 ? 49.156 -33.188 10.422 1 29.53 109 GLN B O 1
ATOM 1813 N N . GLY B 1 110 ? 49.156 -32.562 12.461 1 24.22 110 GLY B N 1
ATOM 1814 C CA . GLY B 1 110 ? 50.594 -32.562 12.508 1 24.22 110 GLY B CA 1
ATOM 1815 C C . GLY B 1 110 ? 51.188 -33.969 12.445 1 24.22 110 GLY B C 1
ATOM 1816 O O . GLY B 1 110 ? 50.812 -34.812 13.234 1 24.22 110 GLY B O 1
ATOM 1817 N N . HIS B 1 111 ? 51.219 -34.406 11.266 1 27.55 111 HIS B N 1
ATOM 1818 C CA . HIS B 1 111 ? 51.875 -35.688 10.945 1 27.55 111 HIS B CA 1
ATOM 1819 C C . HIS B 1 111 ? 53.219 -35.781 11.672 1 27.55 111 HIS B C 1
ATOM 1821 O O . HIS B 1 111 ? 54.156 -35 11.414 1 27.55 111 HIS B O 1
ATOM 1827 N N . ASP B 1 112 ? 53.031 -35.719 13.078 1 25.66 112 ASP B N 1
ATOM 1828 C CA . ASP B 1 112 ? 54.281 -35.906 13.766 1 25.66 112 ASP B CA 1
ATOM 1829 C C . ASP B 1 112 ? 55.031 -37.156 13.227 1 25.66 112 ASP B C 1
ATOM 1831 O O . ASP B 1 112 ? 54.438 -38.219 13.117 1 25.66 112 ASP B O 1
ATOM 1835 N N . HIS B 1 113 ? 55.781 -36.938 12.273 1 27.64 113 HIS B N 1
ATOM 1836 C CA . HIS B 1 113 ? 56.719 -37.875 11.688 1 27.64 113 HIS B CA 1
ATOM 1837 C C . HIS B 1 113 ? 57.5 -38.625 12.773 1 27.64 113 HIS B C 1
ATOM 1839 O O . HIS B 1 113 ? 58.438 -38.062 13.375 1 27.64 113 HIS B O 1
ATOM 1845 N N . SER B 1 114 ? 56.719 -39.062 13.828 1 27.64 114 SER B N 1
ATOM 1846 C CA . SER B 1 114 ? 57.531 -39.781 14.812 1 27.64 114 SER B CA 1
ATOM 1847 C C . SER B 1 114 ? 58.469 -40.781 14.148 1 27.64 114 SER B C 1
ATOM 1849 O O . SER B 1 114 ? 58.062 -41.469 13.227 1 27.64 114 SER B O 1
ATOM 1851 N N . HIS B 1 115 ? 59.719 -40.562 14.32 1 28.75 115 HIS B N 1
ATOM 1852 C CA . HIS B 1 115 ? 60.969 -41.219 14.023 1 28.75 115 HIS B CA 1
ATOM 1853 C C . HIS B 1 115 ? 60.938 -42.688 14.477 1 28.75 115 HIS B C 1
ATOM 1855 O O . HIS B 1 115 ? 60.656 -42.969 15.641 1 28.75 115 HIS B O 1
ATOM 1861 N N . GLY B 1 116 ? 60.5 -43.594 13.656 1 25.2 116 GLY B N 1
ATOM 1862 C CA . GLY B 1 116 ? 60.594 -45.062 13.727 1 25.2 116 GLY B CA 1
ATOM 1863 C C . GLY B 1 116 ? 61.906 -45.562 14.281 1 25.2 116 GLY B C 1
ATOM 1864 O O . GLY B 1 116 ? 62.969 -45.312 13.688 1 25.2 116 GLY B O 1
ATOM 1865 N N . HIS B 1 117 ? 62.219 -45.531 15.555 1 24.22 117 HIS B N 1
ATOM 1866 C CA . HIS B 1 117 ? 63.312 -46.375 16 1 24.22 117 HIS B CA 1
ATOM 1867 C C . HIS B 1 117 ? 63.031 -47.844 15.656 1 24.22 117 HIS B C 1
ATOM 1869 O O . HIS B 1 117 ? 61.875 -48.312 15.734 1 24.22 117 HIS B O 1
#

Nearest PDB structures (foldseek):
  4ggf-assembly1_L  TM=8.629E-01  e=1.736E-06  Homo sapiens
  4cfq-assembly2_A  TM=8.685E-01  e=2.162E-05  Homo sapiens
  4cfq-assembly1_C  TM=8.745E-01  e=5.851E-05  Homo sapiens
  2m1k-assembly1_D  TM=8.537E-01  e=1.583E-04  Homo sapiens
  1k9k-assembly1_A  TM=8.692E-01  e=5.588E-04  Homo sapiens

Sequence (234 aa):
MAQTEMEKHCEGIINGFHKFSIRVDHHDMLSIGELKQLLEQQLPTYLKKNKDAAKVLMDELDKDKNKQLDFAEFMGVITRVLIFSHDNIHKKEKEPGTVGHSHSHGPGQGHDHSHGHMAQTEMEKHCEGIINGFHKFSIRVDHHDMLSIGELKQLLEQQLPTYLKKNKDAAKVLMDELDKDKNKQLDFAEFMGVITRVLIFSHDNIHKKEKEPGTVGHSHSHGPGQGHDHSHGH

Solvent-accessible surface area (backbone atoms only — not comparable to full-atom values): 13536 Å² total; per-residue (Å²): 132,81,79,37,71,49,46,49,25,49,48,47,51,53,50,57,50,47,74,56,9,65,42,94,86,46,69,58,29,29,41,62,69,38,43,39,49,45,35,60,68,36,36,42,70,59,34,72,78,31,81,61,43,50,62,52,48,48,69,71,42,26,78,85,69,75,68,38,30,39,64,76,37,43,42,54,56,55,46,50,52,45,53,54,51,52,54,47,54,53,48,59,65,61,43,68,68,77,67,73,66,70,70,71,74,61,79,71,71,68,73,70,74,71,80,84,128,131,80,80,37,72,49,46,49,25,48,48,48,52,53,49,57,50,46,72,58,8,65,42,94,87,45,68,58,30,27,40,63,69,38,42,38,50,45,35,60,69,37,35,43,70,60,35,72,77,32,80,62,40,51,63,54,48,48,69,70,41,27,78,85,68,76,68,40,31,39,64,77,37,44,41,54,56,55,45,50,51,43,53,53,51,51,56,48,53,54,48,59,64,62,43,68,67,77,66,73,65,71,71,70,74,60,78,72,74,67,74,70,76,71,78,80,124

Secondary structure (DSSP, 8-state):
-PPPHHHHHHHHHHHHHHHHH--TTSTTEE-HHHHHHHHHHH-HHHHHH-TTHHHHHHHHH-TT-SSSEEHHHHHHHHHHHHHHHHHHHHHHHHS----------------------/-PPPHHHHHHHHHHHHHHHHH--SSSTTEE-HHHHHHHHHHH-HHHHHH-TTHHHHHHHHH-TT-SSSEEHHHHHHHHHHHHHHHHHHHHHHHHS----------------------

InterPro domains:
  IPR001751 S100/Calcium binding protein 7/8-like, conserved site [PS00303] (57-78)
  IPR002048 EF-hand domain [PS50222] (49-84)
  IPR011992 EF-hand domain pair [SSF47473] (4-91)
  IPR013787 S100/CaBP-9k-type, calcium binding, subdomain [PF01023] (6-49)
  IPR013787 S100/CaBP-9k-type, calcium binding, subdomain [SM01394] (6-48)
  IPR018247 EF-Hand 1, calcium-binding site [PS00018] (62-74)

Foldseek 3Di:
DDQDPVNVVVVVVVVLQQVQQCDDPGHQKAALVSQVVSCVVPVVVVCVVVVCLSVVLQVPQVPVPPRIGGVVSVVVVVVVSVVVVVVVVVVVVPPPPPCVVVPPPPDPPPCPVPDDD/DDQDPVNVVVVVVVVLQQVQQPDDPGHQKAALVSQVVSCVVPVVVVCVVVVCLSVVLQVPQVPVPPRIGGVVSVVVVVVVSVVVVVVVVVVVVPPPPPPVVVPPPPPPPPVPVPDDD

Organism: Gekko japonicus (NCBI:txid146911)